Protein AF-A0A9D1T225-F1 (afdb_monomer)

Mean predicted aligned error: 17.41 Å

Secondary structure (DSSP, 8-state):
--------------------------PPBTTBTTPPEEEEETTEEEEEEEE-STT-EEEGGG-EETT-S-SB-PPP-EE-TT--EEE-EEEEEEEE--TT-EEEEEE-EE-SS-BPPPEEEEEEE-TTS-EEEPP----PPPPPPP-------PPPPP------------TTSPPHHHHHHHHTT----PPPPPTTT-HHHHHHHHHHHHHHHHHHHHHHHHH--

Nearest PDB structures (foldseek):
  5axg-assembly1_A  TM=3.273E-01  e=5.234E-01  Thermoanaerobacter pseudethanolicus ATCC 33223
  7sqc-assembly1_2A  TM=2.669E-01  e=2.567E-01  Chlamydomonas reinhardtii
  5axh-assembly1_A  TM=3.619E-01  e=1.011E+00  Thermoanaerobacter pseudethanolicus ATCC 33223
  5jvk-assembly3_C  TM=3.917E-01  e=1.329E+00  Bacteroides cellulosilyticus
  2ww8-assembly1_A  TM=4.023E-01  e=2.061E+00  Streptococcus pneumoniae

Radius of gyration: 29.28 Å; Cα contacts (8 Å, |Δi|>4): 260; chains: 1; bounding box: 50×101×93 Å

Structure (mmCIF, N/CA/C/O backbone):
data_AF-A0A9D1T225-F1
#
_entry.id   AF-A0A9D1T225-F1
#
loop_
_atom_site.group_PDB
_atom_site.id
_atom_site.type_symbol
_atom_site.label_atom_id
_atom_site.label_alt_id
_atom_site.label_comp_id
_atom_site.label_asym_id
_atom_site.label_entity_id
_atom_site.label_seq_id
_atom_site.pdbx_PDB_ins_code
_atom_site.Cartn_x
_atom_site.Cartn_y
_atom_site.Cartn_z
_atom_site.occupancy
_atom_site.B_iso_or_equiv
_atom_site.auth_seq_id
_atom_site.auth_comp_id
_atom_site.auth_asym_id
_atom_site.auth_atom_id
_atom_site.pdbx_PDB_model_num
ATOM 1 N N . MET A 1 1 ? -6.903 -53.511 53.313 1.00 50.31 1 MET A N 1
ATOM 2 C CA . MET A 1 1 ? -5.764 -53.082 52.473 1.00 50.31 1 MET A CA 1
ATOM 3 C C . MET A 1 1 ? -6.323 -52.533 51.172 1.00 50.31 1 MET A C 1
ATOM 5 O O . MET A 1 1 ? -7.120 -53.205 50.535 1.00 50.31 1 MET A O 1
ATOM 9 N N . ARG A 1 2 ? -6.026 -51.264 50.882 1.00 51.66 2 ARG A N 1
ATOM 10 C CA . ARG A 1 2 ? -6.562 -50.488 49.754 1.00 51.66 2 ARG A CA 1
ATOM 11 C C . ARG A 1 2 ? -5.780 -50.850 48.487 1.00 51.66 2 ARG A C 1
ATOM 13 O O . ARG A 1 2 ? -4.557 -50.797 48.533 1.00 51.66 2 ARG A O 1
ATOM 20 N N . SER A 1 3 ? -6.453 -51.174 47.386 1.00 60.09 3 SER A N 1
ATOM 21 C CA . SER A 1 3 ? -5.818 -51.250 46.065 1.00 60.09 3 SER A CA 1
ATOM 22 C C . SER A 1 3 ? -6.689 -50.547 45.028 1.00 60.09 3 SER A C 1
ATOM 24 O O . SER A 1 3 ? -7.911 -50.675 45.030 1.00 60.09 3 SER A O 1
ATOM 26 N N . PHE A 1 4 ? -6.026 -49.711 44.237 1.00 55.91 4 PHE A N 1
ATOM 27 C CA . PHE A 1 4 ? -6.562 -48.652 43.395 1.00 55.91 4 PHE A CA 1
ATOM 28 C C . PHE A 1 4 ? -7.181 -49.190 42.100 1.00 55.91 4 PHE A C 1
ATOM 30 O O . PHE A 1 4 ? -6.497 -49.815 41.295 1.00 55.91 4 PHE A O 1
ATOM 37 N N . ALA A 1 5 ? -8.439 -48.833 41.846 1.00 56.56 5 ALA A N 1
ATOM 38 C CA . ALA A 1 5 ? -9.023 -48.836 40.510 1.00 56.56 5 ALA A CA 1
ATOM 39 C C . ALA A 1 5 ? -8.782 -47.460 39.863 1.00 56.56 5 ALA A C 1
ATOM 41 O O . ALA A 1 5 ? -9.231 -46.441 40.387 1.00 56.56 5 ALA A O 1
ATOM 42 N N . ARG A 1 6 ? -8.071 -47.414 38.731 1.00 57.66 6 ARG A N 1
ATOM 43 C CA . ARG A 1 6 ? -8.018 -46.239 37.845 1.00 57.66 6 ARG A CA 1
ATOM 44 C C . ARG A 1 6 ? -8.781 -46.562 36.560 1.00 57.66 6 ARG A C 1
ATOM 46 O O . ARG A 1 6 ? -8.304 -47.405 35.802 1.00 57.66 6 ARG A O 1
ATOM 53 N N . PRO A 1 7 ? -9.909 -45.899 36.264 1.00 57.53 7 PRO A N 1
ATOM 54 C CA . PRO A 1 7 ? -10.450 -45.908 34.921 1.00 57.53 7 PRO A CA 1
ATOM 55 C C . PRO A 1 7 ? -9.739 -44.854 34.065 1.00 57.53 7 PRO A C 1
ATOM 57 O O . PRO A 1 7 ? -9.757 -43.655 34.334 1.00 57.53 7 PRO A O 1
ATOM 60 N N . ILE A 1 8 ? -9.109 -45.362 33.014 1.00 60.75 8 ILE A N 1
ATOM 61 C CA . ILE A 1 8 ? -8.765 -44.664 31.779 1.00 60.75 8 ILE A CA 1
ATOM 62 C C . ILE A 1 8 ? -10.066 -44.124 31.175 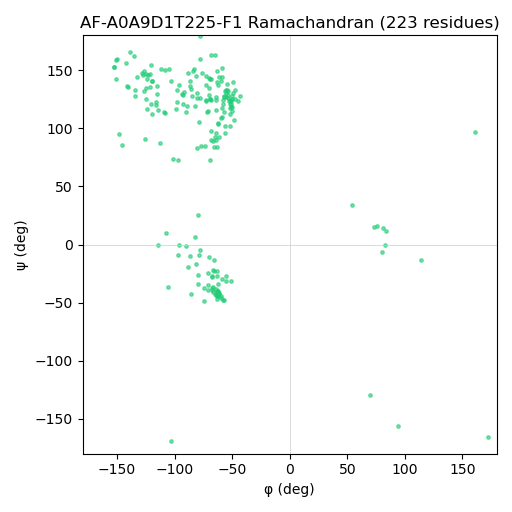1.00 60.75 8 ILE A C 1
ATOM 64 O O . ILE A 1 8 ? -10.973 -44.924 30.953 1.00 60.75 8 ILE A O 1
ATOM 68 N N . ARG A 1 9 ? -10.146 -42.810 30.919 1.00 54.62 9 ARG A N 1
ATOM 69 C CA . ARG A 1 9 ? -10.921 -42.134 29.848 1.00 54.62 9 ARG A CA 1
ATOM 70 C C . ARG A 1 9 ? -11.117 -40.655 30.202 1.00 54.62 9 ARG A C 1
ATOM 72 O O . ARG A 1 9 ? -12.066 -40.293 30.884 1.00 54.62 9 ARG A O 1
ATOM 79 N N . ALA A 1 10 ? -10.259 -39.798 29.667 1.00 49.94 10 ALA A N 1
ATOM 80 C CA . ALA A 1 10 ? -10.647 -38.438 29.312 1.00 49.94 10 ALA A CA 1
ATOM 81 C C . ALA A 1 10 ? -10.254 -38.279 27.846 1.00 49.94 10 ALA A C 1
ATOM 83 O O . ALA A 1 10 ? -9.097 -38.047 27.505 1.00 49.94 10 ALA A O 1
ATOM 84 N N . CYS A 1 11 ? -11.222 -38.611 26.994 1.00 50.47 11 CYS A N 1
ATOM 85 C CA . CYS A 1 11 ? -11.114 -38.536 25.553 1.00 50.47 11 CYS A CA 1
ATOM 86 C C . CYS A 1 11 ? -10.927 -37.068 25.170 1.00 50.47 11 CYS A C 1
ATOM 88 O O . CYS A 1 11 ? -11.703 -36.201 25.563 1.00 50.47 11 CYS A O 1
ATOM 90 N N . LEU A 1 12 ? -9.849 -36.834 24.440 1.00 50.06 12 LEU A N 1
ATOM 91 C CA . LEU A 1 12 ? -9.413 -35.576 23.874 1.00 50.06 12 LEU A CA 1
ATOM 92 C C . LEU A 1 12 ? -10.441 -35.111 22.822 1.00 50.06 12 LEU A C 1
ATOM 94 O O . LEU A 1 12 ? -10.364 -35.510 21.667 1.00 50.06 12 LEU A O 1
ATOM 98 N N . THR A 1 13 ? -11.424 -34.294 23.196 1.00 47.88 13 THR A N 1
ATOM 99 C CA . THR A 1 13 ? -12.224 -33.512 22.235 1.00 47.88 13 THR A CA 1
ATOM 100 C C . THR A 1 13 ? -11.650 -32.106 22.156 1.00 47.88 13 THR A C 1
ATOM 102 O O . THR A 1 13 ? -12.213 -31.150 22.682 1.00 47.88 13 THR A O 1
ATOM 105 N N . LEU A 1 14 ? -10.489 -31.995 21.509 1.00 49.31 14 LEU A N 1
ATOM 106 C CA . LEU A 1 14 ? -9.979 -30.725 21.010 1.00 49.31 14 LEU A CA 1
ATOM 107 C C . LEU A 1 14 ? -10.711 -30.450 19.688 1.00 49.31 14 LEU A C 1
ATOM 109 O O . LEU A 1 14 ? -10.249 -30.823 18.612 1.00 49.31 14 LEU A O 1
ATOM 113 N N . ALA A 1 15 ? -11.915 -29.887 19.778 1.00 46.50 15 ALA A N 1
ATOM 114 C CA . ALA A 1 15 ? -12.603 -29.344 18.618 1.00 46.50 15 ALA A CA 1
ATOM 115 C C . ALA A 1 15 ? -11.813 -28.113 18.162 1.00 46.50 15 ALA A C 1
ATOM 117 O O . ALA A 1 15 ? -11.932 -27.033 18.737 1.00 46.50 15 ALA A O 1
ATOM 118 N N . ALA A 1 16 ? -10.955 -28.310 17.163 1.00 47.56 16 ALA A N 1
ATOM 119 C CA . ALA A 1 16 ? -10.356 -27.235 16.398 1.00 47.56 16 ALA A CA 1
ATOM 120 C C . ALA A 1 16 ? -11.494 -26.476 15.706 1.00 47.56 16 ALA A C 1
ATOM 122 O O . ALA A 1 16 ? -11.961 -26.856 14.633 1.00 47.56 16 ALA A O 1
ATOM 123 N N . ALA A 1 17 ? -11.981 -25.427 16.366 1.00 46.19 17 ALA A N 1
ATOM 124 C CA . ALA A 1 17 ? -12.764 -24.389 15.732 1.00 46.19 17 ALA A CA 1
ATOM 125 C C . ALA A 1 17 ? -11.838 -23.702 14.724 1.00 46.19 17 ALA A C 1
ATOM 127 O O . ALA A 1 17 ? -11.102 -22.774 15.053 1.00 46.19 17 ALA A O 1
ATOM 128 N N . LEU A 1 18 ? -11.832 -24.225 13.498 1.00 44.81 18 LEU A N 1
ATOM 129 C CA . LEU A 1 18 ? -11.348 -23.523 12.322 1.00 44.81 18 LEU A CA 1
ATOM 130 C C . LEU A 1 18 ? -12.274 -22.311 12.144 1.00 44.81 18 LEU A C 1
ATOM 132 O O . LEU A 1 18 ? -13.261 -22.355 11.412 1.00 44.81 18 LEU A O 1
ATOM 136 N N . CYS A 1 19 ? -11.988 -21.227 12.864 1.00 40.69 19 CYS A N 1
ATOM 137 C CA . CYS A 1 19 ? -12.444 -19.905 12.476 1.00 40.69 19 CYS A CA 1
ATOM 138 C C . CYS A 1 19 ? -11.728 -19.577 11.168 1.00 40.69 19 CYS A C 1
ATOM 140 O O . CYS A 1 19 ? -10.684 -18.931 11.155 1.00 40.69 19 CYS A O 1
ATOM 142 N N . VAL A 1 20 ? -12.289 -20.053 10.058 1.00 44.03 20 VAL A N 1
ATOM 143 C CA . VAL A 1 20 ? -12.054 -19.481 8.736 1.00 44.03 20 VAL A CA 1
ATOM 144 C C . VAL A 1 20 ? -12.738 -18.117 8.761 1.00 44.03 20 VAL A C 1
ATOM 146 O O . VAL A 1 20 ? -13.831 -17.932 8.233 1.00 44.03 20 VAL A O 1
ATOM 149 N N . ALA A 1 21 ? -12.142 -17.167 9.483 1.00 46.62 21 ALA A N 1
ATOM 150 C CA . ALA A 1 21 ? -12.417 -15.765 9.256 1.00 46.62 21 ALA A CA 1
ATOM 151 C C . ALA 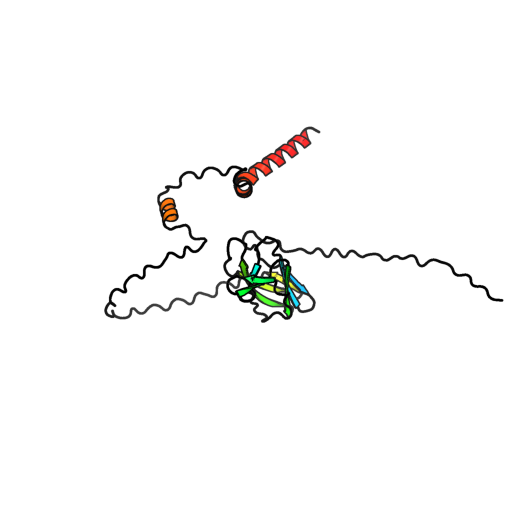A 1 21 ? -11.949 -15.519 7.823 1.00 46.62 21 ALA A C 1
ATOM 153 O O . ALA A 1 21 ? -10.753 -15.582 7.541 1.00 46.62 21 ALA A O 1
ATOM 154 N N . GLY A 1 22 ? -12.908 -15.403 6.905 1.00 41.31 22 GLY A N 1
ATOM 155 C CA . GLY A 1 22 ? -12.638 -15.135 5.505 1.00 41.31 22 GLY A CA 1
ATOM 156 C C . GLY A 1 22 ? -11.825 -13.856 5.410 1.00 41.31 22 GLY A C 1
ATOM 157 O O . GLY A 1 22 ? -12.370 -12.768 5.568 1.00 41.31 22 GLY A O 1
ATOM 158 N N . LEU A 1 23 ? -10.521 -14.006 5.193 1.00 46.31 23 LEU A N 1
ATOM 159 C CA . LEU A 1 23 ? -9.636 -12.926 4.800 1.00 46.31 23 LEU A CA 1
ATOM 160 C C . LEU A 1 23 ? -10.078 -12.508 3.400 1.00 46.31 23 LEU A C 1
ATOM 162 O O . LEU A 1 23 ? -9.665 -13.084 2.394 1.00 46.31 23 LEU A O 1
ATOM 166 N N . THR A 1 24 ? -11.014 -11.569 3.336 1.00 50.41 24 THR A N 1
ATOM 167 C CA . THR A 1 24 ? -11.360 -10.888 2.096 1.00 50.41 24 THR A CA 1
ATOM 168 C C . THR A 1 24 ? -10.267 -9.867 1.841 1.00 50.41 24 THR A C 1
ATOM 170 O O . THR A 1 24 ? -10.397 -8.716 2.241 1.00 50.41 24 THR A O 1
ATOM 173 N N . PHE A 1 25 ? -9.174 -10.306 1.222 1.00 51.38 25 PHE A N 1
ATOM 174 C CA . PHE A 1 25 ? -8.173 -9.385 0.706 1.00 51.38 25 PHE A CA 1
ATOM 175 C C . PHE A 1 25 ? -8.825 -8.549 -0.394 1.00 51.38 25 PHE A C 1
ATOM 177 O O . PHE A 1 25 ? -9.412 -9.107 -1.329 1.00 51.38 25 PHE A O 1
ATOM 184 N N . ALA A 1 26 ? -8.735 -7.225 -0.295 1.00 59.44 26 ALA A N 1
ATOM 185 C CA . ALA A 1 26 ? -9.006 -6.372 -1.442 1.00 59.44 26 ALA A CA 1
ATOM 186 C C . ALA A 1 26 ? -8.004 -6.752 -2.543 1.00 59.44 26 ALA A C 1
ATOM 188 O O . ALA A 1 26 ? -6.803 -6.539 -2.398 1.00 59.44 26 ALA A O 1
ATOM 189 N N . ALA A 1 27 ? -8.480 -7.403 -3.607 1.00 58.34 27 ALA A N 1
ATOM 190 C CA . ALA A 1 27 ? -7.606 -7.787 -4.705 1.00 58.34 27 ALA A CA 1
ATOM 191 C C . ALA A 1 27 ? -7.013 -6.517 -5.347 1.00 58.34 27 ALA A C 1
ATOM 193 O O . ALA A 1 27 ? -7.760 -5.549 -5.537 1.00 58.34 27 ALA A O 1
ATOM 194 N N . PRO A 1 28 ? -5.709 -6.505 -5.685 1.00 68.00 28 PRO A N 1
ATOM 195 C CA . PRO A 1 28 ? -5.108 -5.393 -6.408 1.00 68.00 28 PRO A CA 1
ATOM 196 C C . PRO A 1 28 ? -5.897 -5.140 -7.693 1.00 68.00 28 PRO A C 1
ATOM 198 O O . PRO A 1 28 ? -6.250 -6.071 -8.423 1.00 68.00 28 PRO A O 1
ATOM 201 N N . THR A 1 29 ? -6.218 -3.877 -7.946 1.00 73.19 29 THR A N 1
ATOM 202 C CA . THR A 1 29 ? -6.880 -3.469 -9.185 1.00 73.19 29 THR A CA 1
ATOM 203 C C . THR A 1 29 ? -5.830 -3.295 -10.278 1.00 73.19 29 THR A C 1
ATOM 205 O O . THR A 1 29 ? -4.704 -2.917 -9.959 1.00 73.19 29 THR A O 1
ATOM 208 N N . PRO A 1 30 ? -6.165 -3.506 -11.565 1.00 73.94 30 PRO A N 1
ATOM 209 C CA . PRO A 1 30 ? -5.236 -3.235 -12.666 1.00 73.94 30 PRO A CA 1
ATOM 210 C C . PRO A 1 30 ? -4.625 -1.826 -12.610 1.00 73.94 30 PRO A C 1
ATOM 212 O O . PRO A 1 30 ? -3.470 -1.643 -12.978 1.00 73.94 30 PRO A O 1
ATOM 215 N N . ASP A 1 31 ? -5.383 -0.859 -12.086 1.00 79.25 31 ASP A N 1
ATOM 216 C CA . ASP A 1 31 ? -4.970 0.541 -11.963 1.00 79.25 31 ASP A CA 1
ATOM 217 C C . ASP A 1 31 ? -4.085 0.830 -10.734 1.00 79.25 31 ASP A C 1
ATOM 219 O O . ASP A 1 31 ? -3.425 1.867 -10.681 1.00 79.25 31 ASP A O 1
ATOM 223 N N . ASP A 1 32 ? -4.050 -0.075 -9.748 1.00 87.25 32 ASP A N 1
ATOM 224 C CA . ASP A 1 32 ? -3.215 0.054 -8.548 1.00 87.25 32 ASP A CA 1
ATOM 225 C C . ASP A 1 32 ? -2.719 -1.325 -8.071 1.00 87.25 32 ASP A C 1
ATOM 227 O O . ASP A 1 32 ? -3.331 -1.959 -7.199 1.00 87.25 32 ASP A O 1
ATOM 231 N N . PRO A 1 33 ? -1.600 -1.811 -8.641 1.00 90.75 33 PRO A N 1
ATOM 232 C CA . PRO A 1 33 ? -1.032 -3.105 -8.280 1.00 90.75 33 PRO A CA 1
ATOM 233 C C . PRO A 1 33 ? -0.424 -3.128 -6.870 1.00 90.75 33 PRO A C 1
ATOM 235 O O . PRO A 1 33 ? -0.115 -4.206 -6.364 1.00 90.75 33 PRO A O 1
ATOM 238 N N . PHE A 1 34 ? -0.267 -1.965 -6.227 1.00 95.50 34 PHE A N 1
ATOM 239 C CA . PHE A 1 34 ? 0.321 -1.815 -4.894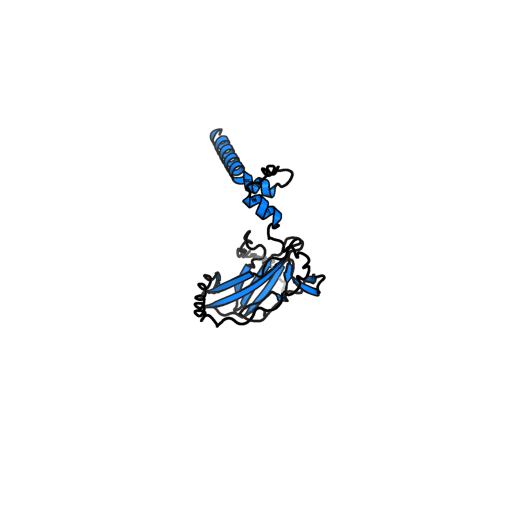 1.00 95.50 34 PHE A CA 1
ATOM 240 C C . PHE A 1 34 ? -0.723 -1.486 -3.827 1.00 95.50 34 PHE A C 1
ATOM 242 O O . PHE A 1 34 ? -0.353 -1.157 -2.699 1.00 95.50 34 PHE A O 1
ATOM 249 N N . ARG A 1 35 ? -2.016 -1.578 -4.156 1.00 95.44 35 ARG A N 1
ATOM 250 C CA . ARG A 1 35 ? -3.095 -1.239 -3.233 1.00 95.44 35 ARG A CA 1
ATOM 251 C C . ARG A 1 35 ? -3.010 -2.080 -1.949 1.00 95.44 35 ARG A C 1
ATOM 253 O O . ARG A 1 35 ? -3.084 -3.309 -2.034 1.00 95.44 35 ARG A O 1
ATOM 260 N N . PRO A 1 36 ? -2.873 -1.462 -0.761 1.00 96.69 36 PRO A N 1
ATOM 261 C CA . PRO A 1 36 ? -2.816 -2.207 0.487 1.00 96.69 36 PRO A CA 1
ATOM 262 C C . PRO A 1 36 ? -4.202 -2.701 0.901 1.00 96.69 36 PRO A C 1
ATOM 264 O O . PRO A 1 36 ? -5.208 -2.012 0.725 1.00 96.69 36 PRO A O 1
ATOM 267 N N . ASP A 1 37 ? -4.236 -3.862 1.547 1.00 95.38 37 ASP A N 1
ATOM 268 C CA . ASP A 1 37 ? -5.395 -4.297 2.317 1.00 95.38 37 ASP A CA 1
ATOM 269 C C . ASP A 1 37 ? -5.377 -3.608 3.683 1.00 95.38 37 ASP A C 1
ATOM 271 O O . ASP A 1 37 ? -4.370 -3.655 4.396 1.00 95.38 37 ASP A O 1
ATOM 275 N N . VAL A 1 38 ? -6.467 -2.934 4.047 1.00 96.50 38 VAL A N 1
ATOM 276 C CA . VAL A 1 38 ? -6.512 -2.099 5.251 1.00 96.50 38 VAL A CA 1
ATOM 277 C C . VAL A 1 38 ? -7.587 -2.593 6.201 1.00 96.50 38 VAL A C 1
ATOM 279 O O . VAL A 1 38 ? -8.775 -2.613 5.887 1.00 96.50 38 VAL A O 1
ATOM 282 N N . THR A 1 39 ? -7.157 -2.949 7.406 1.00 96.50 39 THR A N 1
ATOM 283 C CA . THR A 1 39 ? -8.018 -3.492 8.459 1.00 96.50 39 THR A CA 1
ATOM 284 C C . THR A 1 39 ? -7.972 -2.613 9.700 1.00 96.50 39 THR A C 1
ATOM 286 O O . THR A 1 39 ? -6.997 -1.898 9.929 1.00 96.50 39 THR A O 1
ATOM 289 N N . TYR A 1 40 ? -9.037 -2.649 10.501 1.00 96.81 40 TYR A N 1
ATOM 290 C CA . TYR A 1 40 ? -9.099 -1.983 11.798 1.00 96.81 40 TYR A CA 1
ATOM 291 C C . TYR A 1 40 ? -9.459 -2.995 12.881 1.00 96.81 40 TYR A C 1
ATOM 293 O O . TYR A 1 40 ? -10.476 -3.684 12.782 1.00 96.81 40 TYR A O 1
ATOM 301 N N . ALA A 1 41 ? -8.629 -3.077 13.915 1.00 96.38 41 ALA A N 1
ATOM 302 C CA . ALA A 1 41 ? -8.851 -3.931 15.070 1.00 96.38 41 ALA A CA 1
ATOM 303 C C . ALA A 1 41 ? -8.195 -3.312 16.308 1.00 96.38 41 ALA A C 1
ATOM 305 O O . ALA A 1 41 ? -7.120 -2.728 16.224 1.00 96.38 41 ALA A O 1
ATOM 306 N N . GLU A 1 42 ? -8.851 -3.437 17.465 1.00 95.56 42 GLU A N 1
ATOM 307 C CA . GLU A 1 42 ? -8.266 -3.097 18.774 1.00 95.56 42 GLU A CA 1
ATOM 308 C C . GLU A 1 42 ? -7.689 -1.667 18.886 1.00 95.56 42 GLU A C 1
ATOM 310 O O . GLU A 1 42 ? -6.714 -1.431 19.594 1.00 95.56 42 GLU A O 1
ATOM 315 N N . GLY A 1 43 ? -8.292 -0.682 18.208 1.00 96.19 43 GLY A N 1
ATOM 316 C CA . GLY A 1 43 ? -7.797 0.701 18.251 1.00 96.19 43 GLY A CA 1
ATOM 317 C C . GLY A 1 43 ? -6.618 0.978 17.316 1.00 96.19 43 GLY A C 1
ATOM 318 O O . GLY A 1 43 ? -5.958 2.010 17.448 1.00 96.19 43 GLY A O 1
ATOM 319 N N . ALA A 1 44 ? -6.344 0.077 16.374 1.00 97.81 44 ALA A N 1
ATOM 320 C CA . ALA A 1 44 ? -5.275 0.224 15.406 1.00 97.81 44 ALA A CA 1
ATOM 321 C C . ALA A 1 44 ? -5.750 -0.075 13.982 1.00 97.81 44 ALA A C 1
ATOM 323 O O . ALA A 1 44 ? -6.580 -0.954 13.753 1.00 97.81 44 ALA A O 1
ATOM 324 N N . VAL A 1 45 ? -5.203 0.667 13.022 1.00 97.81 45 VAL A N 1
ATOM 325 C CA . VAL A 1 45 ? -5.306 0.358 11.595 1.00 97.81 45 VAL A CA 1
ATOM 326 C C . VAL A 1 45 ? -4.043 -0.364 11.164 1.00 97.81 45 VAL A C 1
ATOM 328 O O . VAL A 1 45 ? -2.944 0.126 11.432 1.00 97.81 45 VAL A O 1
ATOM 331 N N . THR A 1 46 ? -4.196 -1.465 10.436 1.00 98.31 46 THR A N 1
ATOM 332 C CA . TH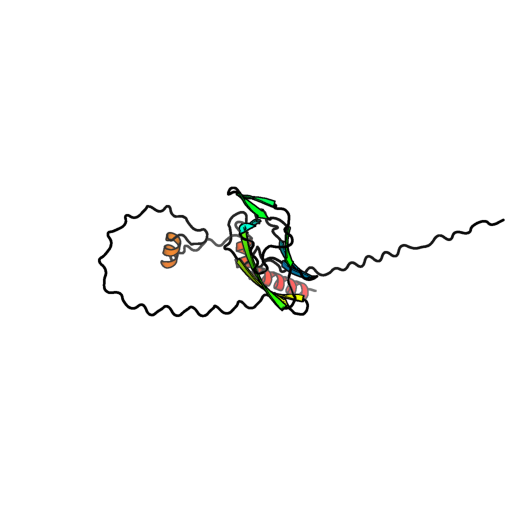R A 1 46 ? -3.089 -2.174 9.793 1.00 98.31 46 THR A CA 1
ATOM 333 C C . THR A 1 46 ? -3.257 -2.131 8.280 1.00 98.31 46 THR A C 1
ATOM 335 O O . THR A 1 46 ? -4.251 -2.637 7.759 1.00 98.31 46 THR A O 1
ATOM 338 N N . ALA A 1 47 ? -2.282 -1.545 7.582 1.00 98.00 47 ALA A N 1
ATOM 339 C CA . ALA A 1 47 ? -2.176 -1.602 6.126 1.00 98.00 47 ALA A CA 1
ATOM 340 C C . ALA A 1 47 ? -1.185 -2.703 5.731 1.00 98.00 47 ALA A C 1
ATOM 342 O O . ALA A 1 47 ? -0.024 -2.675 6.151 1.00 98.00 47 ALA A O 1
ATOM 343 N N . THR A 1 48 ? -1.649 -3.662 4.936 1.00 98.19 48 THR A N 1
ATOM 344 C CA . THR A 1 48 ? -0.883 -4.825 4.485 1.00 98.19 48 THR A CA 1
ATOM 345 C C . THR A 1 48 ? -0.674 -4.751 2.982 1.00 98.19 48 THR A C 1
ATOM 347 O O . THR A 1 48 ? -1.623 -4.850 2.208 1.00 98.19 48 THR A O 1
ATOM 350 N N . PHE A 1 49 ? 0.579 -4.620 2.567 1.00 97.19 49 PHE A N 1
ATOM 351 C CA . PHE A 1 49 ? 0.979 -4.687 1.168 1.00 97.19 49 PHE A CA 1
ATOM 352 C C . PHE A 1 49 ? 1.360 -6.124 0.811 1.00 97.19 49 PHE A C 1
ATOM 354 O O . PHE A 1 49 ? 2.131 -6.769 1.529 1.00 97.19 49 PHE A O 1
ATOM 361 N N . VAL A 1 50 ? 0.815 -6.616 -0.302 1.00 96.06 50 VAL A N 1
ATOM 362 C CA . VAL A 1 50 ? 1.034 -7.974 -0.815 1.00 96.06 50 VAL A CA 1
ATOM 363 C C . VAL A 1 50 ? 1.815 -7.878 -2.129 1.00 96.06 50 VAL A C 1
ATOM 365 O O . VAL A 1 50 ? 1.243 -7.800 -3.210 1.00 96.06 50 VAL A O 1
ATOM 368 N N . LEU A 1 51 ? 3.143 -7.853 -2.018 1.00 95.75 51 LEU A N 1
ATOM 369 C CA . LEU A 1 51 ? 4.098 -7.585 -3.100 1.00 95.75 51 LEU A CA 1
ATOM 370 C C . LEU A 1 51 ? 4.695 -8.910 -3.592 1.00 95.75 51 LEU A C 1
ATOM 372 O O . LEU A 1 51 ? 5.812 -9.286 -3.229 1.00 95.75 51 LEU A O 1
ATOM 376 N N . LEU A 1 52 ? 3.894 -9.685 -4.326 1.00 91.56 52 LEU A N 1
ATOM 377 C CA . LEU A 1 52 ? 4.227 -11.071 -4.684 1.00 91.56 52 LEU A CA 1
ATOM 378 C C . LEU A 1 52 ? 5.024 -11.202 -5.982 1.00 91.56 52 LEU A C 1
ATOM 380 O O . LEU A 1 52 ? 5.627 -12.254 -6.208 1.00 91.56 52 LEU A O 1
ATOM 384 N N . GLN A 1 53 ? 5.018 -10.190 -6.852 1.00 93.06 53 GLN A N 1
ATOM 385 C CA . GLN A 1 53 ? 5.765 -10.283 -8.104 1.00 93.06 53 GLN A CA 1
ATOM 386 C C . GLN A 1 53 ? 7.250 -9.958 -7.879 1.00 93.06 53 GLN A C 1
ATOM 388 O O . GLN A 1 53 ? 7.583 -9.090 -7.068 1.00 93.06 53 GLN A O 1
ATOM 393 N N . PRO A 1 54 ? 8.170 -10.623 -8.599 1.00 92.38 54 PRO A N 1
ATOM 394 C CA . PRO A 1 54 ? 9.589 -10.296 -8.534 1.00 92.38 54 PRO A CA 1
ATOM 395 C C . PRO A 1 54 ? 9.845 -8.818 -8.843 1.00 92.38 54 PRO A C 1
ATOM 397 O O . PRO A 1 54 ? 9.320 -8.278 -9.812 1.00 92.38 54 PRO A O 1
ATOM 400 N N . GLY A 1 55 ? 10.664 -8.173 -8.014 1.00 94.19 55 GLY A N 1
ATOM 401 C CA . GLY A 1 55 ? 10.984 -6.753 -8.151 1.00 94.19 55 GLY A CA 1
ATOM 402 C C . GLY A 1 55 ? 9.925 -5.799 -7.596 1.00 94.19 55 GLY A C 1
ATOM 403 O O . GLY A 1 55 ? 10.217 -4.611 -7.514 1.00 94.19 55 GLY A O 1
ATOM 404 N N . GLN A 1 56 ? 8.753 -6.276 -7.150 1.00 96.81 56 GLN A N 1
ATOM 405 C CA . GLN A 1 56 ? 7.792 -5.417 -6.457 1.00 96.81 56 GLN A CA 1
ATOM 406 C C . GLN A 1 56 ? 8.305 -5.000 -5.081 1.00 96.81 56 GLN A C 1
ATOM 408 O O . GLN A 1 56 ? 8.626 -5.835 -4.230 1.00 96.81 56 GLN A O 1
ATOM 413 N N . HIS A 1 57 ? 8.335 -3.694 -4.854 1.00 97.81 57 HIS A N 1
ATOM 414 C CA . HIS A 1 57 ? 8.685 -3.112 -3.572 1.00 97.81 57 HIS A CA 1
ATOM 415 C C . HIS A 1 57 ? 7.984 -1.771 -3.345 1.00 97.81 57 HIS A C 1
ATOM 417 O O . HIS A 1 57 ? 7.537 -1.120 -4.286 1.00 97.81 57 HIS A O 1
ATOM 423 N N . ILE A 1 58 ? 7.898 -1.360 -2.081 1.00 98.06 58 ILE A N 1
ATOM 424 C CA . ILE A 1 58 ? 7.445 -0.030 -1.656 1.00 98.06 58 ILE A CA 1
ATOM 425 C C . ILE A 1 58 ? 8.560 0.665 -0.874 1.00 98.06 58 ILE A C 1
ATOM 427 O O . ILE A 1 58 ? 9.255 0.029 -0.077 1.00 98.06 58 ILE A O 1
ATOM 431 N N . TYR A 1 59 ? 8.732 1.966 -1.088 1.00 98.06 59 TYR A N 1
ATOM 432 C CA . TYR A 1 59 ? 9.778 2.747 -0.422 1.00 98.06 59 TYR A CA 1
ATOM 433 C C . TYR A 1 59 ? 9.339 3.257 0.952 1.00 98.06 59 TYR A C 1
ATOM 435 O O . TYR A 1 59 ? 8.273 3.861 1.075 1.00 98.06 59 TYR A O 1
ATOM 443 N N . ASP A 1 60 ? 10.193 3.108 1.973 1.00 98.25 60 ASP A N 1
ATOM 444 C CA . ASP A 1 60 ? 9.893 3.597 3.332 1.00 98.25 60 ASP A CA 1
ATOM 445 C C . ASP A 1 60 ? 9.718 5.119 3.364 1.00 98.25 60 ASP A C 1
ATOM 447 O O . ASP A 1 60 ? 8.802 5.634 3.998 1.00 98.25 60 ASP A O 1
ATOM 451 N N . ALA A 1 61 ? 10.557 5.845 2.619 1.00 97.62 61 ALA A N 1
ATOM 452 C CA . ALA A 1 61 ? 10.521 7.306 2.565 1.00 97.62 61 ALA A CA 1
ATOM 453 C C . ALA A 1 61 ? 9.243 7.868 1.916 1.00 97.62 61 ALA A C 1
ATOM 455 O O . ALA A 1 61 ? 8.899 9.025 2.153 1.00 97.62 61 ALA A O 1
ATOM 456 N N . MET A 1 62 ? 8.554 7.063 1.103 1.00 97.81 62 MET A N 1
ATOM 457 C CA . MET A 1 62 ? 7.316 7.453 0.422 1.00 97.81 62 MET A CA 1
ATOM 458 C C . MET A 1 62 ? 6.067 6.990 1.173 1.00 97.81 62 MET A C 1
ATOM 460 O O . MET A 1 62 ? 4.961 7.398 0.821 1.00 97.81 62 MET A O 1
ATOM 464 N N . LEU A 1 63 ? 6.227 6.163 2.211 1.00 97.94 63 LEU A N 1
ATOM 465 C CA . LEU A 1 63 ? 5.124 5.727 3.051 1.00 97.94 63 LEU A CA 1
ATOM 466 C C . LEU A 1 63 ? 4.773 6.831 4.053 1.00 97.94 63 LEU A C 1
ATOM 468 O O . LEU A 1 63 ? 5.468 7.057 5.045 1.00 97.94 63 LEU A O 1
ATOM 472 N N . THR A 1 64 ? 3.657 7.508 3.807 1.00 98.12 64 THR A N 1
ATOM 473 C CA . THR A 1 64 ? 3.162 8.602 4.647 1.00 98.12 64 THR A CA 1
ATOM 474 C C . THR A 1 64 ? 1.749 8.306 5.122 1.00 98.12 64 THR A C 1
ATOM 476 O O . THR A 1 64 ? 0.960 7.675 4.427 1.00 98.12 64 THR A O 1
ATOM 479 N N . CYS A 1 65 ? 1.407 8.735 6.333 1.00 98.06 65 CYS A N 1
ATOM 480 C CA . CYS A 1 65 ? 0.058 8.578 6.861 1.00 98.06 65 CYS A CA 1
ATOM 481 C C . CYS A 1 65 ? -0.322 9.822 7.657 1.00 98.06 65 CYS A C 1
ATOM 483 O O . CYS A 1 65 ? 0.467 10.305 8.473 1.00 98.06 65 CYS A O 1
ATOM 485 N N . SER A 1 66 ? -1.543 10.325 7.472 1.00 98.00 66 SER A N 1
ATOM 486 C CA . SER A 1 66 ? -2.042 11.478 8.237 1.00 98.00 66 SER A CA 1
ATOM 487 C C . SER A 1 66 ? -2.204 11.183 9.737 1.00 98.00 66 SER A C 1
ATOM 489 O O . SER A 1 66 ? -2.354 12.110 10.528 1.00 98.00 66 SER A O 1
ATOM 491 N N . LEU A 1 67 ? -2.153 9.906 10.140 1.00 97.12 67 LEU A N 1
ATOM 492 C CA . LEU A 1 67 ? -2.090 9.463 11.541 1.00 97.12 67 LEU A CA 1
ATOM 493 C C . LEU A 1 67 ? -0.685 9.613 12.157 1.00 97.12 67 LEU A C 1
ATOM 495 O O . LEU A 1 67 ? -0.508 9.370 13.349 1.00 97.12 67 LEU A O 1
ATOM 499 N N . GLY A 1 68 ? 0.313 10.009 11.364 1.00 97.75 68 GLY A N 1
ATOM 500 C CA . GLY A 1 68 ? 1.707 10.137 11.775 1.00 97.75 68 GLY A CA 1
ATOM 501 C C . GLY A 1 68 ? 2.541 8.889 11.475 1.00 97.75 68 GLY A C 1
ATOM 502 O O . GLY A 1 68 ? 2.242 8.104 10.572 1.00 97.75 68 GLY A O 1
ATOM 503 N N . ALA A 1 69 ? 3.631 8.721 12.227 1.00 97.38 69 ALA A N 1
ATOM 504 C CA . ALA A 1 69 ? 4.509 7.565 12.079 1.00 97.38 69 ALA A CA 1
ATOM 505 C C . ALA A 1 69 ? 3.809 6.275 12.554 1.00 97.38 69 ALA A C 1
ATOM 507 O O . ALA A 1 69 ? 3.087 6.309 13.555 1.00 97.38 69 ALA A O 1
ATOM 508 N N . PRO A 1 70 ? 4.022 5.135 11.874 1.00 97.69 70 PRO A N 1
ATOM 509 C CA . PRO A 1 70 ? 3.457 3.864 12.309 1.00 97.69 70 PRO A CA 1
ATOM 510 C C . PRO A 1 70 ? 4.019 3.453 13.673 1.00 97.69 70 PRO A C 1
ATOM 512 O O . PRO A 1 70 ? 5.214 3.580 13.938 1.00 97.69 70 PRO A O 1
ATOM 515 N N . ALA A 1 71 ? 3.146 2.909 14.517 1.00 97.94 71 ALA A N 1
ATOM 516 C CA . ALA A 1 71 ? 3.501 2.303 15.796 1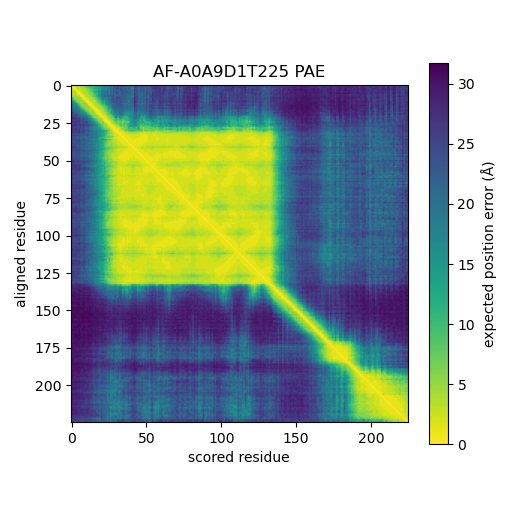.00 97.94 71 ALA A CA 1
ATOM 517 C C . ALA A 1 71 ? 4.313 1.009 15.613 1.00 97.94 71 ALA A C 1
ATOM 519 O O . ALA A 1 71 ? 5.115 0.655 16.474 1.00 97.94 71 ALA A O 1
ATOM 520 N N . SER A 1 72 ? 4.111 0.311 14.492 1.00 98.00 72 SER A N 1
ATOM 521 C CA . SER A 1 72 ? 4.873 -0.880 14.117 1.00 98.00 72 SER A CA 1
ATOM 522 C C . SER A 1 72 ? 5.171 -0.884 12.620 1.00 98.00 72 SER A C 1
ATOM 524 O O . SER A 1 72 ? 4.282 -0.609 11.807 1.00 98.00 72 SER A O 1
ATOM 526 N N . LYS A 1 73 ? 6.418 -1.216 12.273 1.00 97.69 73 LYS A N 1
ATOM 527 C CA . LYS A 1 73 ? 6.899 -1.427 10.904 1.00 97.69 73 LYS A CA 1
ATOM 528 C C . LYS A 1 73 ? 7.456 -2.849 10.775 1.00 97.69 73 LYS A C 1
ATOM 530 O O . LYS A 1 73 ? 8.050 -3.345 11.738 1.00 97.69 73 LYS A O 1
ATOM 535 N N . PRO A 1 74 ? 7.331 -3.489 9.603 1.00 97.50 74 PRO A N 1
ATOM 536 C CA . PRO A 1 74 ? 8.045 -4.729 9.343 1.00 97.50 74 PRO A CA 1
ATOM 537 C C . PRO A 1 74 ? 9.558 -4.450 9.241 1.00 97.50 74 PRO A C 1
ATOM 539 O O . PRO A 1 74 ? 9.969 -3.294 9.078 1.00 97.50 74 PRO A O 1
ATOM 542 N N . PRO A 1 75 ? 10.419 -5.478 9.340 1.00 98.00 75 PRO A N 1
ATOM 543 C CA . PRO A 1 75 ? 11.832 -5.315 9.024 1.00 98.00 75 PRO A CA 1
ATOM 544 C C . PRO A 1 75 ? 12.004 -4.905 7.556 1.00 98.00 75 PRO A C 1
ATOM 546 O O . PRO A 1 75 ? 11.267 -5.364 6.682 1.00 98.00 75 PRO A O 1
ATOM 549 N N . LEU A 1 76 ? 12.989 -4.046 7.289 1.00 97.81 76 LEU A N 1
ATOM 550 C CA . LEU A 1 76 ? 13.351 -3.656 5.927 1.00 97.81 76 LEU A CA 1
ATOM 551 C C . LEU A 1 76 ? 13.759 -4.881 5.109 1.00 97.81 76 LEU A C 1
ATOM 553 O O . LEU A 1 76 ? 14.461 -5.762 5.611 1.00 97.81 76 LEU A O 1
ATOM 557 N N . SER A 1 77 ? 13.346 -4.917 3.843 1.00 97.62 77 SER A N 1
ATOM 558 C CA . SER A 1 77 ? 13.776 -5.969 2.919 1.00 97.62 77 SER A CA 1
ATOM 559 C C . SER A 1 77 ? 15.173 -5.701 2.370 1.00 97.62 77 SER A C 1
ATOM 561 O O . SER A 1 77 ? 15.938 -6.641 2.163 1.00 97.62 77 SER A O 1
ATOM 563 N N . GLY A 1 78 ? 15.526 -4.432 2.167 1.00 97.50 78 GLY A N 1
ATOM 564 C CA . GLY A 1 78 ? 16.840 -4.050 1.672 1.00 97.50 78 GLY A CA 1
ATOM 565 C C . GLY A 1 78 ? 16.952 -2.566 1.351 1.00 97.50 78 GLY A C 1
ATOM 566 O O . GLY A 1 78 ? 16.109 -1.759 1.747 1.00 97.50 78 GLY A O 1
ATOM 567 N N . ARG A 1 79 ? 18.023 -2.241 0.623 1.00 97.94 79 ARG A N 1
ATOM 568 C CA . ARG A 1 79 ? 18.279 -0.930 0.024 1.00 97.94 79 ARG A CA 1
ATOM 569 C C . ARG A 1 79 ? 18.502 -1.073 -1.468 1.00 97.94 79 ARG A C 1
ATOM 571 O O . ARG A 1 79 ? 19.109 -2.058 -1.889 1.00 97.94 79 ARG A O 1
ATOM 578 N N . ASP A 1 80 ? 18.004 -0.122 -2.244 1.00 94.44 80 ASP A N 1
ATOM 579 C CA . ASP A 1 80 ? 18.273 -0.062 -3.679 1.00 94.44 80 ASP A CA 1
ATOM 580 C C . ASP A 1 80 ? 19.676 0.506 -3.979 1.00 94.44 80 ASP A C 1
ATOM 582 O O . ASP A 1 80 ? 20.441 0.862 -3.076 1.00 94.44 80 ASP A O 1
ATOM 586 N N . GLU A 1 81 ? 20.029 0.593 -5.263 1.00 92.25 81 GLU A N 1
ATOM 587 C CA . GLU A 1 81 ? 21.324 1.117 -5.723 1.00 92.25 81 GLU A CA 1
ATOM 588 C C . GLU A 1 81 ? 21.547 2.596 -5.366 1.00 92.25 81 GLU A C 1
ATOM 590 O O . GLU A 1 81 ? 22.689 3.049 -5.270 1.00 92.25 81 GLU A O 1
ATOM 595 N N . MET A 1 82 ? 20.467 3.348 -5.135 1.00 92.25 82 MET A N 1
ATOM 596 C CA . MET A 1 82 ? 20.495 4.749 -4.708 1.00 92.25 82 MET A CA 1
ATOM 597 C C . MET A 1 82 ? 20.502 4.895 -3.176 1.00 92.25 82 MET A C 1
ATOM 599 O O . MET A 1 82 ? 20.577 6.013 -2.665 1.00 92.25 82 MET A O 1
ATOM 603 N N . GLY A 1 83 ? 20.462 3.783 -2.433 1.00 95.69 83 GLY A N 1
ATOM 604 C CA . GLY A 1 83 ? 20.444 3.751 -0.972 1.00 95.69 83 GLY A CA 1
ATOM 605 C C . GLY A 1 83 ? 19.057 3.925 -0.345 1.00 95.69 83 GLY A C 1
ATOM 606 O O . GLY A 1 83 ? 18.978 4.125 0.867 1.00 95.69 83 GLY A O 1
ATOM 607 N N . GLY A 1 84 ? 17.983 3.855 -1.132 1.00 96.56 84 GLY A N 1
ATOM 608 C CA . GLY A 1 84 ? 16.600 3.925 -0.667 1.00 96.56 84 GLY A CA 1
ATOM 609 C C . GLY A 1 84 ? 16.172 2.648 0.053 1.00 96.56 84 GLY A C 1
ATOM 610 O O . GLY A 1 84 ? 16.256 1.558 -0.507 1.00 96.56 84 GLY A O 1
ATOM 611 N N . ASP A 1 85 ? 15.707 2.789 1.295 1.00 98.44 85 ASP A N 1
ATOM 612 C CA . ASP A 1 85 ? 15.152 1.703 2.108 1.00 98.44 85 ASP A CA 1
ATOM 613 C C . ASP A 1 85 ? 13.784 1.251 1.553 1.00 98.44 85 ASP A C 1
ATOM 615 O O . ASP A 1 85 ? 12.889 2.078 1.344 1.00 98.44 85 ASP A O 1
ATOM 619 N N . TYR A 1 86 ? 13.607 -0.057 1.326 1.00 98.12 86 TYR A N 1
ATOM 620 C CA . TYR A 1 86 ? 12.377 -0.611 0.746 1.00 98.12 86 TYR A CA 1
ATOM 621 C C . TYR A 1 86 ? 11.861 -1.876 1.448 1.00 98.12 86 TYR A C 1
ATOM 623 O O . TYR A 1 86 ? 12.584 -2.590 2.155 1.00 98.12 86 TYR A O 1
ATOM 631 N N . TYR A 1 87 ? 10.587 -2.177 1.191 1.00 98.25 87 TYR A N 1
ATOM 632 C CA . TYR A 1 87 ? 9.885 -3.384 1.625 1.00 98.25 87 TYR A CA 1
ATOM 633 C C . TYR A 1 87 ? 9.386 -4.185 0.422 1.00 98.25 87 TYR A C 1
ATOM 635 O O . TYR A 1 87 ? 8.899 -3.605 -0.540 1.00 98.25 87 TYR A O 1
ATOM 643 N N . SER A 1 88 ? 9.478 -5.510 0.490 1.00 97.38 88 SER A N 1
ATOM 644 C CA . SER A 1 88 ? 9.046 -6.472 -0.534 1.00 97.38 88 SER A CA 1
ATOM 645 C C . SER A 1 88 ? 8.355 -7.673 0.126 1.00 97.38 88 SER A C 1
ATOM 647 O O . SER A 1 88 ? 8.461 -7.861 1.341 1.00 97.38 88 SER A O 1
ATOM 649 N N . GLY A 1 89 ? 7.644 -8.497 -0.646 1.00 95.94 89 GLY A N 1
ATOM 650 C CA . GLY A 1 89 ? 6.856 -9.601 -0.096 1.00 95.94 89 GLY A CA 1
ATOM 651 C C . GLY A 1 89 ? 5.638 -9.105 0.688 1.00 95.94 89 GLY A C 1
ATOM 652 O O . GLY A 1 89 ? 4.849 -8.310 0.186 1.00 95.94 89 GLY A O 1
ATOM 653 N N . LEU A 1 90 ? 5.458 -9.589 1.918 1.00 96.94 90 LEU A N 1
ATOM 654 C CA . LEU A 1 90 ? 4.359 -9.160 2.786 1.00 96.94 90 LEU A CA 1
ATOM 655 C C . LEU A 1 90 ? 4.862 -8.112 3.781 1.00 96.94 90 LEU A C 1
ATOM 657 O O . LEU A 1 90 ? 5.691 -8.416 4.639 1.00 96.94 90 LEU A O 1
ATOM 661 N N . ALA A 1 91 ? 4.333 -6.894 3.685 1.00 97.69 91 ALA A N 1
ATOM 662 C CA . ALA A 1 91 ? 4.712 -5.777 4.546 1.00 97.69 91 ALA A CA 1
ATOM 663 C C . ALA A 1 91 ? 3.477 -5.198 5.247 1.00 97.69 91 ALA A C 1
ATOM 665 O O . ALA A 1 91 ? 2.572 -4.688 4.592 1.00 97.69 91 ALA A O 1
ATOM 666 N N . ALA A 1 92 ? 3.442 -5.280 6.580 1.00 98.31 92 ALA A N 1
ATOM 667 C CA . ALA A 1 92 ? 2.323 -4.814 7.396 1.00 98.31 92 ALA A CA 1
ATOM 668 C C . ALA A 1 92 ? 2.745 -3.657 8.308 1.00 98.31 92 ALA A C 1
ATOM 670 O O . ALA A 1 92 ? 3.645 -3.801 9.136 1.00 98.31 92 ALA A O 1
ATOM 671 N N . PHE A 1 93 ? 2.058 -2.526 8.180 1.00 98.44 93 PHE A N 1
ATOM 672 C CA . PHE A 1 93 ? 2.303 -1.304 8.944 1.00 98.44 93 PHE A CA 1
ATOM 673 C C . PHE A 1 93 ? 1.097 -1.006 9.814 1.00 98.44 93 PHE A C 1
ATOM 675 O O . PHE A 1 93 ? -0.035 -1.134 9.354 1.00 98.44 93 PHE A O 1
ATOM 682 N N . THR A 1 94 ? 1.326 -0.624 11.069 1.00 98.50 94 THR A N 1
ATOM 683 C CA . THR A 1 94 ? 0.234 -0.409 12.030 1.00 98.50 94 THR A CA 1
ATOM 684 C C . THR A 1 94 ? 0.284 0.986 12.633 1.00 98.50 94 THR A C 1
ATOM 686 O O . THR A 1 94 ? 1.343 1.425 13.080 1.00 98.50 94 THR A O 1
ATOM 689 N N . TRP A 1 95 ? -0.864 1.658 12.701 1.00 98.50 95 TRP A N 1
ATOM 690 C CA . TRP A 1 95 ? -1.049 2.978 13.309 1.00 98.50 95 TRP A CA 1
ATOM 691 C C . TRP A 1 95 ? -2.139 2.930 14.373 1.00 98.50 95 TRP A C 1
ATOM 693 O O . TRP A 1 95 ? -3.121 2.209 14.221 1.00 98.50 95 TRP A O 1
ATOM 703 N N . ALA A 1 96 ? -1.997 3.738 15.423 1.00 98.19 96 ALA A N 1
ATOM 704 C CA . ALA A 1 96 ? -3.089 3.971 16.360 1.00 98.19 96 ALA A CA 1
ATOM 705 C C . ALA A 1 96 ? -4.185 4.810 15.686 1.00 98.19 96 ALA A C 1
ATOM 707 O O . ALA A 1 96 ? -3.884 5.805 15.025 1.00 98.19 96 ALA A O 1
ATOM 708 N N . ALA A 1 97 ? -5.447 4.419 15.861 1.00 97.38 97 ALA A N 1
ATOM 709 C CA . ALA A 1 97 ? -6.584 5.118 15.273 1.00 97.38 97 ALA A CA 1
ATOM 710 C C . ALA A 1 97 ? -7.864 4.935 16.100 1.00 97.38 97 ALA A C 1
ATOM 712 O O . ALA A 1 97 ? -8.066 3.919 16.771 1.00 97.38 97 ALA A O 1
ATOM 713 N N . ALA A 1 98 ? -8.768 5.908 16.018 1.00 96.50 98 ALA A N 1
ATOM 714 C CA . ALA A 1 98 ? -10.062 5.856 16.692 1.00 96.50 98 ALA A CA 1
ATOM 715 C C . ALA A 1 98 ? -11.212 5.562 15.708 1.00 96.50 98 ALA A C 1
ATOM 717 O O . ALA A 1 98 ? -11.141 5.962 14.543 1.00 96.50 98 ALA A O 1
ATOM 718 N N . PRO A 1 99 ? -12.311 4.923 16.155 1.00 95.88 99 PRO A N 1
ATOM 719 C CA . PRO A 1 99 ? -13.523 4.826 15.349 1.00 95.88 99 PRO A CA 1
ATOM 720 C C . PRO A 1 99 ? -14.053 6.221 14.992 1.00 95.88 99 PRO A C 1
ATOM 722 O O . PRO A 1 99 ? -13.977 7.149 15.798 1.00 95.88 99 PRO A O 1
ATOM 725 N N . GLY A 1 100 ? -14.601 6.374 13.790 1.00 93.38 100 GLY A N 1
ATOM 726 C CA . GLY A 1 100 ? -15.064 7.659 13.254 1.00 93.38 100 GLY A CA 1
ATOM 727 C C . GLY A 1 100 ? -13.965 8.530 12.634 1.00 93.38 100 GLY A C 1
ATOM 728 O O . GLY A 1 100 ? -14.264 9.624 12.159 1.00 93.38 100 GLY A O 1
ATOM 729 N N . GLN A 1 101 ? -12.706 8.085 12.637 1.00 95.00 101 GLN A N 1
ATOM 730 C CA . GLN A 1 101 ? -11.584 8.850 12.099 1.00 95.00 101 GLN A CA 1
ATOM 731 C C . GLN A 1 101 ? -11.402 8.619 10.593 1.00 95.00 101 GLN A C 1
ATOM 733 O O . GLN A 1 101 ? -11.501 7.493 10.109 1.00 95.00 101 GLN A O 1
ATOM 738 N N . THR A 1 102 ? -11.076 9.686 9.865 1.00 96.19 102 THR A N 1
ATOM 739 C CA . THR A 1 102 ? -10.619 9.625 8.469 1.00 96.19 102 THR A CA 1
ATOM 740 C C . THR A 1 102 ? -9.112 9.825 8.424 1.00 96.19 102 THR A C 1
ATOM 742 O O . THR A 1 102 ? -8.572 10.654 9.162 1.00 96.19 102 THR A O 1
ATOM 745 N N . PHE A 1 103 ? -8.432 9.076 7.564 1.00 96.25 103 PHE A N 1
ATOM 746 C CA . PHE A 1 103 ? -6.998 9.191 7.349 1.00 96.25 103 PHE A CA 1
ATOM 747 C C . PHE A 1 103 ? -6.633 9.005 5.877 1.00 96.25 103 PHE A C 1
ATOM 749 O O . PHE A 1 103 ? -7.363 8.372 5.118 1.00 96.25 103 PHE A O 1
ATOM 756 N N . THR A 1 104 ? -5.487 9.558 5.491 1.00 97.38 104 THR A N 1
ATOM 757 C CA . THR A 1 104 ? -4.909 9.393 4.155 1.00 97.38 104 THR A CA 1
ATOM 758 C C . THR A 1 104 ? -3.594 8.642 4.276 1.00 97.38 104 THR A C 1
ATOM 760 O O . THR A 1 104 ? -2.744 9.018 5.088 1.00 97.38 104 THR A O 1
ATOM 763 N N . LEU A 1 105 ? -3.446 7.585 3.480 1.00 97.81 105 LEU A N 1
ATOM 764 C CA . LEU A 1 105 ? -2.241 6.775 3.352 1.00 97.81 105 LEU A CA 1
ATOM 765 C C . LEU A 1 105 ? -1.600 7.059 1.991 1.00 97.81 105 LEU A C 1
ATOM 767 O O . LEU A 1 105 ? -2.186 6.738 0.962 1.00 97.81 105 LEU A O 1
ATOM 771 N N . GLY A 1 106 ? -0.416 7.663 1.992 1.00 97.88 106 GLY A N 1
ATOM 772 C CA . GLY A 1 106 ? 0.405 7.865 0.803 1.00 97.88 106 GLY A CA 1
ATOM 773 C C . GLY A 1 106 ? 1.456 6.765 0.674 1.00 97.88 106 GLY A C 1
ATOM 774 O O . GLY A 1 106 ? 2.070 6.379 1.672 1.00 97.88 106 GLY A O 1
ATOM 775 N N . TYR A 1 107 ? 1.665 6.250 -0.533 1.00 98.06 107 TYR A N 1
ATOM 776 C CA . TYR A 1 107 ? 2.681 5.236 -0.824 1.00 98.06 107 TYR A CA 1
ATOM 777 C C . TYR A 1 107 ? 3.180 5.346 -2.263 1.00 98.06 107 TYR A C 1
ATOM 779 O O . TYR A 1 107 ? 2.513 5.882 -3.142 1.00 98.06 107 TYR A O 1
ATOM 787 N N . GLN A 1 108 ? 4.368 4.803 -2.516 1.00 97.06 108 GLN A N 1
ATOM 788 C CA . GLN A 1 108 ? 4.896 4.626 -3.862 1.00 97.06 108 GLN A CA 1
ATOM 789 C C . GLN A 1 108 ? 5.472 3.220 -3.983 1.00 97.06 108 GLN A C 1
ATOM 791 O O . GLN A 1 108 ? 6.286 2.809 -3.150 1.00 97.06 108 GLN A O 1
ATOM 796 N N . GLY A 1 109 ? 5.037 2.507 -5.020 1.00 96.00 109 GLY A N 1
ATOM 797 C CA . GLY A 1 109 ? 5.548 1.194 -5.380 1.00 96.00 109 GLY A CA 1
ATOM 798 C C . GLY A 1 109 ? 6.329 1.222 -6.689 1.00 96.00 109 GLY A C 1
ATOM 799 O O . GLY A 1 109 ? 6.055 2.032 -7.578 1.00 96.00 109 GLY A O 1
ATOM 800 N N . CYS A 1 110 ? 7.290 0.317 -6.805 1.00 95.88 110 CYS A N 1
ATOM 801 C CA . CYS A 1 110 ? 7.975 0.011 -8.052 1.00 95.88 110 CYS A CA 1
ATOM 802 C C . CYS A 1 110 ? 7.929 -1.490 -8.292 1.00 95.88 110 CYS A C 1
ATOM 804 O O . CYS A 1 110 ? 7.936 -2.273 -7.341 1.00 95.88 110 CYS A O 1
ATOM 806 N N . ASP A 1 111 ? 7.882 -1.885 -9.556 1.00 95.12 111 ASP A N 1
ATOM 807 C CA . ASP A 1 111 ? 8.145 -3.252 -9.987 1.00 95.12 111 ASP A CA 1
ATOM 808 C C . ASP A 1 111 ? 9.551 -3.354 -10.609 1.00 95.12 111 ASP A C 1
ATOM 810 O O . ASP A 1 111 ? 10.377 -2.446 -10.487 1.00 95.12 111 ASP A O 1
ATOM 814 N N . ALA A 1 112 ? 9.855 -4.487 -11.247 1.00 91.94 112 ALA A N 1
ATOM 815 C CA . ALA A 1 112 ? 11.154 -4.711 -11.878 1.00 91.94 112 ALA A CA 1
ATOM 816 C C . ALA A 1 112 ? 11.445 -3.779 -13.073 1.00 91.94 112 ALA A C 1
ATOM 818 O O . ALA A 1 112 ? 12.608 -3.615 -13.439 1.00 91.94 112 ALA A O 1
ATOM 819 N N . ALA A 1 113 ? 10.417 -3.217 -13.709 1.00 92.19 113 ALA A N 1
ATOM 820 C CA . ALA A 1 113 ? 10.526 -2.427 -14.930 1.00 92.19 113 ALA A CA 1
ATOM 821 C C . ALA A 1 113 ? 10.354 -0.926 -14.678 1.00 92.19 113 ALA A C 1
ATOM 823 O O . ALA A 1 113 ? 11.011 -0.116 -15.338 1.00 92.19 113 ALA A O 1
ATOM 824 N N . MET A 1 114 ? 9.472 -0.536 -13.756 1.00 93.19 114 MET A N 1
ATOM 825 C CA . MET A 1 114 ? 9.126 0.862 -13.544 1.00 93.19 114 MET A CA 1
ATOM 826 C C . MET A 1 114 ? 8.669 1.190 -12.122 1.00 93.19 114 MET A C 1
ATOM 828 O O . MET A 1 114 ? 8.085 0.386 -11.399 1.00 93.19 114 MET A O 1
ATOM 832 N N . CYS A 1 115 ? 8.902 2.447 -11.750 1.00 94.38 115 CYS A N 1
ATOM 833 C CA . CYS A 1 115 ? 8.334 3.053 -10.557 1.00 94.38 115 CYS A CA 1
ATOM 834 C C . CYS A 1 115 ? 7.039 3.780 -10.896 1.00 94.38 115 CYS A C 1
ATOM 836 O O . CYS A 1 115 ? 7.006 4.616 -11.804 1.00 94.38 115 CYS A O 1
ATOM 838 N N . HIS A 1 116 ? 5.984 3.491 -10.140 1.00 93.44 116 HIS A N 1
ATOM 839 C CA . HIS A 1 116 ? 4.704 4.167 -10.292 1.00 93.44 116 HIS A CA 1
ATOM 840 C C . HIS A 1 116 ? 4.751 5.547 -9.638 1.00 93.44 116 HIS A C 1
ATOM 842 O O . HIS A 1 116 ? 5.597 5.833 -8.788 1.00 93.44 116 HIS A O 1
ATOM 848 N N . MET A 1 117 ? 3.842 6.431 -10.041 1.00 94.38 117 MET A N 1
ATOM 849 C CA . MET A 1 117 ? 3.659 7.709 -9.354 1.00 94.38 117 MET A CA 1
ATOM 850 C C . MET A 1 117 ? 3.194 7.473 -7.906 1.00 94.38 117 MET A C 1
ATOM 852 O O . MET A 1 117 ? 2.507 6.480 -7.659 1.00 94.38 117 MET A O 1
ATOM 856 N N . PRO A 1 118 ? 3.545 8.358 -6.952 1.00 96.38 118 PRO A N 1
ATOM 857 C CA . PRO A 1 118 ? 2.991 8.298 -5.604 1.00 96.38 118 PRO A CA 1
ATOM 858 C C . PRO A 1 118 ? 1.459 8.292 -5.635 1.00 96.38 118 PRO A C 1
ATOM 860 O O . PRO A 1 118 ? 0.852 9.109 -6.329 1.00 96.38 118 PRO A O 1
ATOM 863 N N . GLN A 1 119 ? 0.865 7.365 -4.890 1.00 95.81 119 GLN A N 1
ATOM 864 C CA . GLN A 1 119 ? -0.574 7.181 -4.745 1.00 95.81 119 GLN A CA 1
ATOM 865 C C . GLN A 1 119 ? -1.018 7.618 -3.351 1.00 95.81 119 GLN A C 1
ATOM 867 O O . GLN A 1 119 ? -0.262 7.498 -2.384 1.00 95.81 119 GLN A O 1
ATOM 872 N N . GLU A 1 120 ? -2.257 8.091 -3.244 1.00 95.56 120 GLU A N 1
ATOM 873 C CA . GLU A 1 120 ? -2.894 8.440 -1.976 1.00 95.56 120 GLU A CA 1
ATOM 874 C C . GLU A 1 120 ? -4.237 7.720 -1.846 1.00 95.56 120 GLU A C 1
ATOM 876 O O . GLU A 1 120 ? -5.070 7.758 -2.749 1.00 95.56 120 GLU A O 1
ATOM 881 N N . LEU A 1 121 ? -4.460 7.097 -0.691 1.00 94.56 121 LEU A N 1
ATOM 882 C CA . LEU A 1 121 ? -5.684 6.380 -0.361 1.00 94.56 121 LEU A CA 1
ATOM 883 C C . LEU A 1 121 ? -6.338 7.021 0.866 1.00 94.56 121 LEU A C 1
ATOM 885 O O . LEU A 1 121 ? -5.802 6.952 1.974 1.00 94.56 121 LEU A O 1
ATOM 889 N N . THR A 1 122 ? -7.503 7.646 0.681 1.00 95.75 122 THR A N 1
ATOM 890 C CA . THR A 1 122 ? -8.294 8.222 1.779 1.00 95.75 122 THR A CA 1
ATOM 891 C C . THR A 1 122 ? -9.315 7.211 2.289 1.00 95.75 122 THR A C 1
ATOM 893 O O . THR A 1 122 ? -10.198 6.765 1.559 1.00 95.75 122 THR A O 1
ATOM 896 N N . LEU A 1 123 ? -9.223 6.875 3.572 1.00 95.62 123 LEU A N 1
ATOM 897 C CA . LEU A 1 123 ? -10.048 5.868 4.230 1.00 95.62 123 LEU A CA 1
ATOM 898 C C . LEU A 1 123 ? -10.722 6.454 5.469 1.00 95.62 123 LEU A C 1
ATOM 900 O O . LEU A 1 123 ? -10.164 7.307 6.160 1.00 95.62 123 LEU A O 1
ATOM 904 N N . SER A 1 124 ? -11.908 5.952 5.788 1.00 95.88 124 SER A N 1
ATOM 905 C CA . SER A 1 124 ? -12.648 6.290 7.000 1.00 95.88 124 SER A CA 1
ATOM 906 C C . SER A 1 124 ? -12.926 5.039 7.822 1.00 95.88 124 SER A C 1
ATOM 908 O O . SER A 1 124 ? -13.354 4.010 7.301 1.00 95.88 124 SER A O 1
ATOM 910 N N . ILE A 1 125 ? -12.720 5.135 9.131 1.00 96.00 125 ILE A N 1
ATOM 911 C CA . ILE A 1 125 ? -13.097 4.107 10.099 1.00 96.00 125 ILE A CA 1
ATOM 912 C C . ILE A 1 125 ? -14.513 4.440 10.555 1.00 96.00 125 ILE A C 1
ATOM 914 O O . ILE A 1 125 ? -14.752 5.470 11.176 1.00 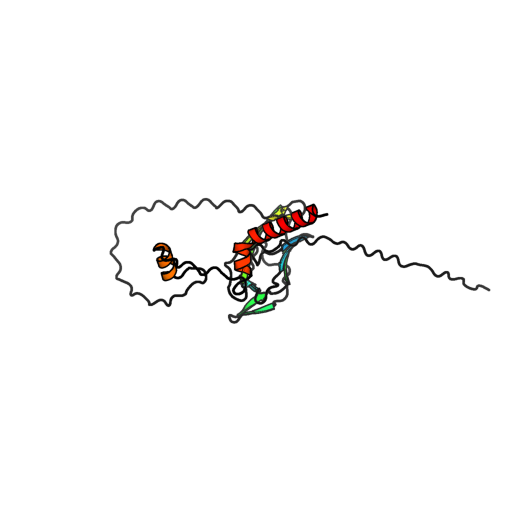96.00 125 ILE A O 1
ATOM 918 N N . THR A 1 126 ? -15.479 3.590 10.236 1.00 94.12 126 THR A N 1
ATOM 919 C CA . THR A 1 126 ? -16.863 3.742 10.707 1.00 94.12 126 THR A CA 1
ATOM 920 C C . THR A 1 126 ? -16.952 3.586 12.229 1.00 94.12 126 THR A C 1
ATOM 922 O O . THR A 1 126 ? -16.047 3.046 12.868 1.00 94.12 126 THR A O 1
ATOM 925 N N . ALA A 1 127 ? -18.058 4.033 12.832 1.00 92.94 127 ALA A N 1
ATOM 926 C CA . ALA A 1 127 ? -18.294 3.856 14.269 1.00 92.94 127 ALA A CA 1
ATOM 927 C C . ALA A 1 127 ? -18.288 2.372 14.694 1.00 92.94 127 ALA A C 1
ATOM 929 O O . ALA A 1 127 ? -17.862 2.057 15.801 1.00 92.94 127 ALA A O 1
ATOM 930 N N . ASP A 1 128 ? -18.677 1.472 13.785 1.00 92.44 128 ASP A N 1
ATOM 931 C CA . ASP A 1 128 ? -18.671 0.018 13.988 1.00 92.44 128 ASP A CA 1
ATOM 932 C C . ASP A 1 128 ? -17.289 -0.626 13.751 1.00 92.44 128 ASP A C 1
ATOM 934 O O . ASP A 1 128 ? -17.168 -1.850 13.726 1.00 92.44 128 ASP A O 1
ATOM 938 N N . GLY A 1 129 ? -16.240 0.174 13.526 1.00 91.06 129 GLY A N 1
ATOM 939 C CA . GLY A 1 129 ? -14.875 -0.315 13.324 1.00 91.06 129 GLY A CA 1
ATOM 940 C C . GLY A 1 129 ? -14.607 -0.922 11.944 1.00 91.06 129 GLY A C 1
ATOM 941 O O . GLY A 1 129 ? -13.607 -1.607 11.760 1.00 91.06 129 GLY A O 1
ATOM 942 N N . LYS A 1 130 ? -15.469 -0.690 10.949 1.00 92.50 130 LYS A N 1
ATOM 943 C CA . LYS A 1 130 ? -15.181 -1.065 9.553 1.00 92.50 130 LYS A CA 1
ATOM 944 C C . LYS A 1 130 ? -14.409 0.041 8.852 1.00 92.50 130 LYS A C 1
ATOM 946 O O . LYS A 1 130 ? -14.803 1.201 8.966 1.00 92.50 130 LYS A O 1
ATOM 951 N N . VAL A 1 131 ? -13.380 -0.323 8.094 1.00 93.25 131 VAL A N 1
ATOM 952 C CA . VAL A 1 131 ? -12.674 0.598 7.197 1.00 93.25 131 VAL A CA 1
ATOM 953 C C . VAL A 1 131 ? -13.432 0.660 5.876 1.00 93.25 131 VAL A C 1
ATOM 955 O O . VAL A 1 131 ? -13.755 -0.373 5.291 1.00 93.25 131 VAL A O 1
ATOM 958 N N . VAL A 1 132 ? -13.745 1.868 5.426 1.00 93.12 132 VAL A N 1
ATOM 959 C CA . VAL A 1 132 ? -14.364 2.128 4.125 1.00 93.12 132 VAL A CA 1
ATOM 960 C C . VAL A 1 132 ? -13.536 3.158 3.382 1.00 93.12 132 VAL A C 1
ATOM 962 O O . VAL A 1 132 ? -12.955 4.056 3.990 1.00 93.12 132 VAL A O 1
ATOM 965 N N . GLU A 1 133 ? -13.476 3.035 2.065 1.00 91.44 133 GLU A N 1
ATOM 966 C CA . GLU A 1 133 ? -12.862 4.060 1.236 1.00 91.44 133 GLU A CA 1
ATOM 967 C C . GLU A 1 133 ? -13.728 5.319 1.269 1.00 91.44 133 GLU A C 1
ATOM 969 O O . GLU A 1 133 ? -14.943 5.269 1.047 1.00 91.44 133 GLU A O 1
ATOM 974 N N . GLY A 1 134 ? -13.114 6.438 1.650 1.00 77.44 134 GLY A N 1
ATOM 975 C CA . GLY A 1 134 ? -13.799 7.719 1.695 1.00 77.44 134 GLY A CA 1
ATOM 976 C C . GLY A 1 134 ? -14.083 8.194 0.276 1.00 77.44 134 GLY A C 1
ATOM 977 O O . GLY A 1 134 ? -13.258 8.021 -0.619 1.00 77.44 134 GLY A O 1
ATOM 978 N N . ALA A 1 135 ? -15.234 8.834 0.057 1.00 57.38 135 ALA A N 1
ATOM 979 C CA . ALA A 1 135 ? -15.403 9.637 -1.147 1.00 57.38 135 ALA A CA 1
ATOM 980 C C . ALA A 1 135 ? -14.261 10.663 -1.180 1.00 57.38 135 ALA A C 1
ATOM 982 O O . ALA A 1 135 ? -14.061 11.356 -0.176 1.00 57.38 135 ALA A O 1
ATOM 983 N N . LEU A 1 136 ? -13.517 10.733 -2.296 1.00 53.66 136 LEU A N 1
ATOM 984 C CA . LEU A 1 136 ? -12.491 11.758 -2.493 1.00 53.66 136 LEU A CA 1
ATOM 985 C C . LEU A 1 136 ? -13.070 13.098 -2.013 1.00 53.66 136 LEU A C 1
ATOM 987 O O . LEU A 1 136 ? -14.183 13.440 -2.439 1.00 53.66 136 LEU A O 1
ATOM 991 N N . PRO A 1 137 ? -12.384 13.850 -1.130 1.00 48.22 137 PRO A N 1
ATOM 992 C CA . PRO A 1 137 ? -12.828 15.196 -0.822 1.00 48.22 137 PRO A CA 1
ATOM 993 C C . PRO A 1 137 ? -12.991 15.922 -2.155 1.00 48.22 137 PRO A C 1
ATOM 995 O O . PRO A 1 137 ? -12.068 15.932 -2.974 1.00 48.22 137 PRO A O 1
ATOM 998 N N . ALA A 1 138 ? -14.199 16.441 -2.405 1.00 42.44 138 ALA A N 1
ATOM 999 C CA . ALA A 1 138 ? -14.488 17.187 -3.620 1.00 42.44 138 ALA A CA 1
ATOM 1000 C C . ALA A 1 138 ? -13.353 18.202 -3.825 1.00 42.44 138 ALA A C 1
ATOM 1002 O O . ALA A 1 138 ? -12.970 18.835 -2.832 1.00 42.44 138 ALA A O 1
ATOM 1003 N N . PRO A 1 139 ? -12.788 18.321 -5.045 1.00 41.16 139 PRO A N 1
ATOM 1004 C CA . PRO A 1 139 ? -11.636 19.173 -5.290 1.00 41.16 139 PRO A CA 1
ATOM 1005 C C . PRO A 1 139 ? -11.860 20.514 -4.609 1.00 41.16 139 PRO A C 1
ATOM 1007 O O . PRO A 1 139 ? -12.898 21.147 -4.833 1.00 41.16 139 PRO A O 1
ATOM 1010 N N . ALA A 1 140 ? -10.933 20.910 -3.731 1.00 46.66 140 ALA A N 1
ATOM 1011 C CA . ALA A 1 140 ? -11.000 22.223 -3.113 1.00 46.66 140 ALA A CA 1
ATOM 1012 C C . ALA A 1 140 ? -11.204 23.240 -4.246 1.00 46.66 140 ALA A C 1
ATOM 1014 O O . ALA A 1 140 ? -10.507 23.127 -5.263 1.00 46.66 140 ALA A O 1
ATOM 1015 N N . PRO A 1 141 ? -12.180 24.162 -4.137 1.00 44.47 141 PRO A N 1
ATOM 1016 C CA . PRO A 1 141 ? -12.469 25.097 -5.210 1.00 44.47 141 PRO A CA 1
ATOM 1017 C C . PRO A 1 141 ? -11.159 25.769 -5.594 1.00 44.47 141 PRO A C 1
ATOM 1019 O O . PRO A 1 141 ? -10.515 26.390 -4.746 1.00 44.47 141 PRO A O 1
ATOM 1022 N N . THR A 1 142 ? -10.733 25.568 -6.845 1.00 53.81 142 THR A N 1
ATOM 1023 C CA . THR A 1 142 ? -9.536 26.205 -7.385 1.00 53.81 142 THR A CA 1
ATOM 1024 C C . THR A 1 142 ? -9.664 27.688 -7.065 1.00 53.81 142 THR A C 1
ATOM 1026 O O . THR A 1 142 ? -10.658 28.289 -7.489 1.00 53.81 142 THR A O 1
ATOM 1029 N N . PRO A 1 143 ? -8.744 28.280 -6.276 1.00 53.19 143 PRO A N 1
ATOM 1030 C CA . PRO A 1 143 ? -8.775 29.709 -6.030 1.00 53.19 143 PRO A CA 1
ATOM 1031 C C . PRO A 1 143 ? -8.862 30.387 -7.389 1.00 53.19 143 PRO A C 1
ATOM 1033 O O . PRO A 1 143 ? -8.025 30.124 -8.256 1.00 53.19 143 PRO A O 1
ATOM 1036 N N . ALA A 1 144 ? -9.922 31.169 -7.607 1.00 53.88 144 ALA A N 1
ATOM 1037 C CA . ALA A 1 144 ? -10.066 31.933 -8.831 1.00 53.88 144 ALA A CA 1
ATOM 1038 C C . ALA A 1 144 ? -8.756 32.696 -9.020 1.00 53.88 144 ALA A C 1
ATOM 1040 O O . ALA A 1 144 ? 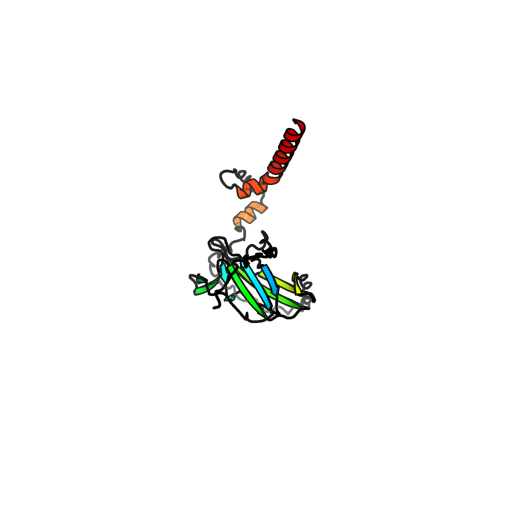-8.355 33.451 -8.129 1.00 53.88 144 ALA A O 1
ATOM 1041 N N . ALA A 1 145 ? -8.060 32.413 -10.124 1.00 55.09 145 ALA A N 1
ATOM 1042 C CA . ALA A 1 145 ? -6.827 33.098 -10.461 1.00 55.09 145 ALA A CA 1
ATOM 1043 C C . ALA A 1 145 ? -7.077 34.604 -10.281 1.00 55.09 145 ALA A C 1
ATOM 1045 O O . ALA A 1 145 ? -8.067 35.104 -10.830 1.00 55.09 145 ALA A O 1
ATOM 1046 N N . PRO A 1 146 ? -6.260 35.318 -9.482 1.00 58.03 146 PRO A N 1
ATOM 1047 C CA . PRO A 1 146 ? -6.367 36.761 -9.383 1.00 58.03 146 PRO A CA 1
ATOM 1048 C C . PRO A 1 146 ? -6.387 37.318 -10.801 1.00 58.03 146 PRO A C 1
ATOM 1050 O O . PRO A 1 146 ? -5.540 36.942 -11.615 1.00 58.03 146 PRO A O 1
ATOM 1053 N N . ALA A 1 147 ? -7.386 38.144 -11.116 1.00 54.09 147 ALA A N 1
ATOM 1054 C CA . ALA A 1 147 ? -7.429 38.840 -12.389 1.00 54.09 147 ALA A CA 1
ATOM 1055 C C . ALA A 1 147 ? -6.085 39.552 -12.552 1.00 54.09 147 ALA A C 1
ATOM 1057 O O . ALA A 1 147 ? -5.746 40.425 -11.754 1.00 54.09 147 ALA A O 1
ATOM 1058 N N . ALA A 1 148 ? -5.290 39.103 -13.521 1.00 49.03 148 ALA A N 1
ATOM 1059 C CA . ALA A 1 148 ? -4.003 39.699 -13.804 1.00 49.03 148 ALA A CA 1
ATOM 1060 C C . ALA A 1 148 ? -4.251 41.149 -14.236 1.00 49.03 148 ALA A C 1
ATOM 1062 O O . ALA A 1 148 ? -4.707 41.404 -15.351 1.00 49.03 148 ALA A O 1
ATOM 1063 N N . GLU A 1 149 ? -3.980 42.099 -13.342 1.00 52.16 149 GLU A N 1
ATOM 1064 C CA . GLU A 1 149 ? -3.693 43.468 -13.744 1.00 52.16 149 GLU A CA 1
ATOM 1065 C C . GLU A 1 149 ? -2.481 43.404 -14.668 1.00 52.16 149 GLU A C 1
ATOM 1067 O O . GLU A 1 149 ? -1.414 42.941 -14.273 1.00 52.16 149 GLU A O 1
ATOM 1072 N N . VAL A 1 150 ? -2.682 43.810 -15.921 1.00 53.59 150 VAL A N 1
ATOM 1073 C CA . VAL A 1 150 ? -1.644 43.907 -16.947 1.00 53.59 150 VAL A CA 1
ATOM 1074 C C . VAL A 1 150 ? -0.563 44.870 -16.442 1.00 53.59 150 VAL A C 1
ATOM 1076 O O . VAL A 1 150 ? -0.828 46.074 -16.379 1.00 53.59 150 VAL A O 1
ATOM 1079 N N . PRO A 1 151 ? 0.650 44.404 -16.090 1.00 52.47 151 PRO A N 1
ATOM 1080 C CA . PRO A 1 151 ? 1.737 45.307 -15.761 1.00 52.47 151 PRO A CA 1
ATOM 1081 C C . PRO A 1 151 ? 2.229 45.957 -17.055 1.00 52.47 151 PRO A C 1
ATOM 1083 O O . PRO A 1 151 ? 2.362 45.301 -18.091 1.00 52.47 151 PRO A O 1
ATOM 1086 N N . ALA A 1 152 ? 2.481 47.264 -16.995 1.00 56.91 152 ALA A N 1
ATOM 1087 C CA . ALA A 1 152 ? 3.076 48.021 -18.085 1.00 56.91 152 ALA A CA 1
ATOM 1088 C C . ALA A 1 152 ? 4.406 47.388 -18.532 1.00 56.91 152 ALA A C 1
ATOM 1090 O O . ALA A 1 152 ? 5.206 46.959 -17.705 1.00 56.91 152 ALA A O 1
ATOM 1091 N N . ALA A 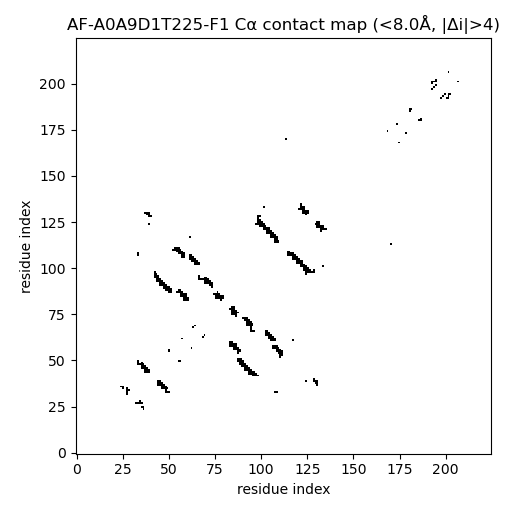1 153 ? 4.604 47.338 -19.851 1.00 54.06 153 ALA A N 1
ATOM 1092 C CA . ALA A 1 153 ? 5.708 46.663 -20.521 1.00 54.06 153 ALA A CA 1
ATOM 1093 C C . ALA A 1 153 ? 7.090 47.030 -19.945 1.00 54.06 153 ALA A C 1
ATOM 1095 O O . ALA A 1 153 ? 7.558 48.161 -20.083 1.00 54.06 153 ALA A O 1
ATOM 1096 N N . GLU A 1 154 ? 7.749 46.037 -19.352 1.00 55.34 154 GLU A N 1
ATOM 1097 C CA . GLU A 1 154 ? 9.163 46.060 -18.980 1.00 55.34 154 GLU A CA 1
ATOM 1098 C C . GLU A 1 154 ? 10.022 45.569 -20.173 1.00 55.34 154 GLU A C 1
ATOM 1100 O O . GLU A 1 154 ? 9.541 44.756 -20.973 1.00 55.34 154 GLU A O 1
ATOM 1105 N N . PRO A 1 155 ? 11.260 46.069 -20.376 1.00 55.78 155 PRO A N 1
ATOM 1106 C CA . PRO A 1 155 ? 12.048 45.764 -21.568 1.00 55.78 155 PRO A CA 1
ATOM 1107 C C . PRO A 1 155 ? 12.498 44.300 -21.613 1.00 55.78 155 PRO A C 1
ATOM 1109 O O . PRO A 1 155 ? 12.884 43.716 -20.603 1.00 55.78 155 PRO A O 1
ATOM 1112 N N . ALA A 1 156 ? 12.494 43.735 -22.821 1.00 56.06 156 ALA A N 1
ATOM 1113 C CA . ALA A 1 156 ? 12.832 42.345 -23.100 1.00 56.06 156 ALA A CA 1
ATOM 1114 C C . ALA A 1 156 ? 14.216 41.926 -22.546 1.00 56.06 156 ALA A C 1
ATOM 1116 O O . ALA A 1 156 ? 15.218 42.572 -22.872 1.00 56.06 156 ALA A O 1
ATOM 1117 N N . PRO A 1 157 ? 14.314 40.819 -21.784 1.00 54.50 157 PRO A N 1
ATOM 1118 C CA . PRO A 1 157 ? 15.598 40.217 -21.458 1.00 54.50 157 PRO A CA 1
ATOM 1119 C C . PRO A 1 157 ? 16.210 39.516 -22.681 1.00 54.50 157 PRO A C 1
ATOM 1121 O O . PRO A 1 157 ? 15.517 38.943 -23.524 1.00 54.50 157 PRO A O 1
ATOM 1124 N N . ALA A 1 158 ? 17.539 39.585 -22.764 1.00 56.97 158 ALA A N 1
ATOM 1125 C CA . ALA A 1 158 ? 18.361 38.992 -23.815 1.00 56.97 158 ALA A CA 1
ATOM 1126 C C . ALA A 1 158 ? 18.177 37.459 -23.926 1.00 56.97 158 ALA A C 1
ATOM 1128 O O . ALA A 1 158 ? 17.888 36.802 -22.923 1.00 56.97 158 ALA A O 1
ATOM 1129 N N . PRO A 1 159 ? 18.378 36.868 -25.122 1.00 53.25 159 PRO A N 1
ATOM 1130 C CA . PRO A 1 159 ? 18.185 35.439 -25.346 1.00 53.25 159 PRO A CA 1
ATOM 1131 C C . PRO A 1 159 ? 19.176 34.615 -24.517 1.00 53.25 159 PRO A C 1
ATOM 1133 O O . PRO A 1 159 ? 20.389 34.673 -24.720 1.00 53.25 159 PRO A O 1
ATOM 1136 N N . VAL A 1 160 ? 18.642 33.828 -23.585 1.00 53.78 160 VAL A N 1
ATOM 1137 C CA . VAL A 1 160 ? 19.404 32.816 -22.853 1.00 53.78 160 VAL A CA 1
ATOM 1138 C C . VAL A 1 160 ? 19.681 31.665 -23.816 1.00 53.78 160 VAL A C 1
ATOM 1140 O O . VAL A 1 160 ? 18.763 31.112 -24.421 1.00 53.78 160 VAL A O 1
ATOM 1143 N N . ALA A 1 161 ? 20.961 31.339 -23.988 1.00 45.75 161 ALA A N 1
ATOM 1144 C CA . ALA A 1 161 ? 21.411 30.233 -24.817 1.00 45.75 161 ALA A CA 1
ATOM 1145 C C . ALA A 1 161 ? 20.737 28.921 -24.386 1.00 45.75 161 ALA A C 1
ATOM 1147 O O . ALA A 1 161 ? 20.736 28.568 -23.205 1.00 45.75 161 ALA A O 1
ATOM 1148 N N . ALA A 1 162 ? 20.178 28.206 -25.363 1.00 46.66 162 ALA A N 1
ATOM 1149 C CA . ALA A 1 162 ? 19.635 26.872 -25.184 1.00 46.66 162 ALA A CA 1
ATOM 1150 C C . ALA A 1 162 ? 20.726 25.948 -24.627 1.00 46.66 162 ALA A C 1
ATOM 1152 O O . ALA A 1 162 ? 21.730 25.674 -25.285 1.00 46.66 162 ALA A O 1
ATOM 1153 N N . VAL A 1 163 ? 20.526 25.475 -23.399 1.00 47.16 163 VAL A N 1
ATOM 1154 C CA . VAL A 1 163 ? 21.284 24.347 -22.864 1.00 47.16 163 VAL A CA 1
ATOM 1155 C C . VAL A 1 163 ? 20.824 23.113 -23.648 1.00 47.16 163 VAL A C 1
ATOM 1157 O O . VAL A 1 163 ? 19.617 22.868 -23.688 1.00 47.16 163 VAL A O 1
ATOM 1160 N N . PRO A 1 164 ? 21.726 22.340 -24.279 1.00 43.62 164 PRO A N 1
ATOM 1161 C CA . PRO A 1 164 ? 21.368 21.071 -24.895 1.00 43.62 164 PRO A CA 1
ATOM 1162 C C . PRO A 1 164 ? 21.007 20.096 -23.771 1.00 43.62 164 PRO A C 1
ATOM 1164 O O . PRO A 1 164 ? 21.863 19.447 -23.172 1.00 43.62 164 PRO A O 1
ATOM 1167 N N . GLY A 1 165 ? 19.724 20.085 -23.420 1.00 42.22 165 GLY A N 1
ATOM 1168 C CA . GLY A 1 165 ? 19.143 19.139 -22.489 1.00 42.22 165 GLY A CA 1
ATOM 1169 C C . GLY A 1 165 ? 19.084 17.783 -23.164 1.00 42.22 165 GLY A C 1
ATOM 1170 O O . GLY A 1 165 ? 18.362 17.601 -24.137 1.00 42.22 165 GLY A O 1
ATOM 1171 N N . THR A 1 166 ? 19.861 16.843 -22.643 1.00 43.34 166 THR A N 1
ATOM 1172 C CA . THR A 1 166 ? 19.659 15.420 -22.876 1.00 43.34 166 THR A CA 1
ATOM 1173 C C . THR A 1 166 ? 18.212 15.071 -22.544 1.00 43.34 166 THR A C 1
ATOM 1175 O O . THR A 1 166 ? 17.736 15.308 -21.430 1.00 43.34 166 THR A O 1
ATOM 1178 N N . GLU A 1 167 ? 17.511 14.549 -23.545 1.00 45.19 167 GLU A N 1
ATOM 1179 C CA . GLU A 1 167 ? 16.144 14.054 -23.471 1.00 45.19 167 GLU A CA 1
ATOM 1180 C C . GLU A 1 167 ? 16.053 12.987 -22.378 1.00 45.19 167 GLU A C 1
ATOM 1182 O O . GLU A 1 167 ? 16.372 11.815 -22.566 1.00 45.19 167 GLU A O 1
ATOM 1187 N N . ARG A 1 168 ? 15.636 13.400 -21.180 1.00 48.28 168 ARG A N 1
ATOM 1188 C CA . ARG A 1 168 ? 15.110 12.472 -20.184 1.00 48.28 168 ARG A CA 1
ATOM 1189 C C . ARG A 1 168 ? 13.728 12.055 -20.661 1.00 48.28 168 ARG A C 1
ATOM 1191 O O . ARG A 1 168 ? 12.730 12.653 -20.261 1.00 48.28 168 ARG A O 1
ATOM 1198 N N . SER A 1 169 ? 13.696 11.047 -21.523 1.00 46.94 169 SER A N 1
ATOM 1199 C CA . SER A 1 169 ? 12.499 10.277 -21.844 1.00 46.94 169 SER A CA 1
ATOM 1200 C C . SER A 1 169 ? 11.878 9.794 -20.535 1.00 46.94 169 SER A C 1
ATOM 1202 O O . SER A 1 169 ? 12.382 8.883 -19.880 1.00 46.94 169 SER A O 1
ATOM 1204 N N . ARG A 1 170 ? 10.817 10.474 -20.091 1.00 43.56 170 ARG A N 1
ATOM 1205 C CA . ARG A 1 170 ? 9.977 10.017 -18.984 1.00 43.56 170 ARG A CA 1
ATOM 1206 C C . ARG A 1 170 ? 9.185 8.823 -19.505 1.00 43.56 170 ARG A C 1
ATOM 1208 O O . ARG A 1 170 ? 8.376 8.987 -20.416 1.00 43.56 170 ARG A O 1
ATOM 1215 N N . ALA A 1 171 ? 9.442 7.642 -18.948 1.00 46.06 171 ALA A N 1
ATOM 1216 C CA . ALA A 1 171 ? 8.687 6.434 -19.253 1.00 46.06 171 ALA A CA 1
ATOM 1217 C C . ALA A 1 171 ? 7.178 6.713 -19.098 1.00 46.06 171 ALA A C 1
ATOM 1219 O O . ALA A 1 171 ? 6.745 7.198 -18.054 1.00 46.06 171 ALA A O 1
ATOM 1220 N N . GLY A 1 172 ? 6.408 6.479 -20.164 1.00 52.97 172 GLY A N 1
ATOM 1221 C CA . GLY A 1 172 ? 4.955 6.691 -20.210 1.00 52.97 172 GLY A CA 1
ATOM 1222 C C . GLY A 1 172 ? 4.475 7.794 -21.160 1.00 52.97 172 GLY A C 1
ATOM 1223 O O . GLY A 1 172 ? 3.291 7.829 -21.484 1.00 52.97 172 GLY A O 1
ATOM 1224 N N . PHE A 1 173 ? 5.361 8.661 -21.660 1.00 58.25 173 PHE A N 1
ATOM 1225 C CA . PHE A 1 173 ? 5.023 9.554 -22.772 1.00 58.25 173 PHE A CA 1
ATOM 1226 C C . PHE A 1 173 ? 5.423 8.900 -24.094 1.00 58.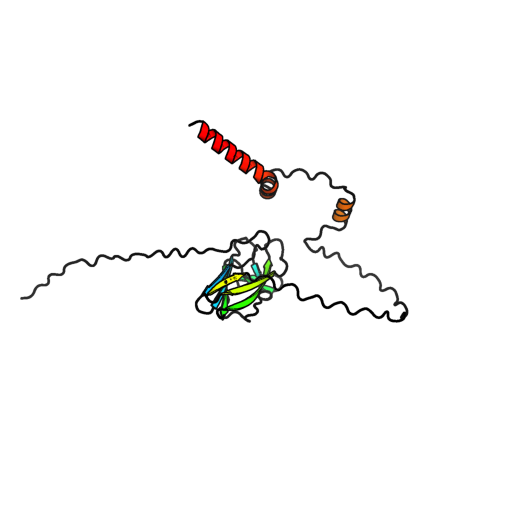25 173 PHE A C 1
ATOM 1228 O O . PHE A 1 173 ? 6.560 8.457 -24.246 1.00 58.25 173 PHE A O 1
ATOM 1235 N N . ILE A 1 174 ? 4.481 8.840 -25.041 1.00 72.25 174 ILE A N 1
ATOM 1236 C CA . ILE A 1 174 ? 4.765 8.455 -26.426 1.00 72.25 174 ILE A CA 1
ATOM 1237 C C . ILE A 1 174 ? 5.855 9.408 -26.952 1.00 72.25 174 ILE A C 1
ATOM 1239 O O . ILE A 1 174 ? 5.721 10.622 -26.746 1.00 72.25 174 ILE A O 1
ATOM 1243 N N . PRO A 1 175 ? 6.927 8.896 -27.589 1.00 77.19 175 PRO A N 1
ATOM 1244 C CA . PRO A 1 175 ? 7.947 9.735 -28.201 1.00 77.19 175 PRO A CA 1
ATOM 1245 C C . PRO A 1 175 ? 7.296 10.800 -29.096 1.00 77.19 175 PRO A C 1
ATOM 1247 O O . PRO A 1 175 ? 6.304 10.508 -29.771 1.00 77.19 175 PRO A O 1
ATOM 1250 N N . PRO A 1 176 ? 7.787 12.048 -29.102 1.00 76.19 176 PRO A N 1
ATOM 1251 C CA . PRO A 1 176 ? 7.161 13.121 -29.871 1.00 76.19 176 PRO A CA 1
ATOM 1252 C C . PRO A 1 176 ? 7.020 12.768 -31.362 1.00 76.19 176 PRO A C 1
ATOM 1254 O O . PRO A 1 176 ? 6.036 13.154 -31.993 1.00 76.19 176 PRO A O 1
ATOM 1257 N N . GLU A 1 177 ? 7.940 11.981 -31.913 1.00 78.38 177 GLU A N 1
ATOM 1258 C CA . GLU A 1 177 ? 7.874 11.413 -33.259 1.00 78.38 177 GLU A CA 1
ATOM 1259 C C . GLU A 1 177 ? 6.685 10.459 -33.467 1.00 78.38 177 GLU A C 1
ATOM 1261 O O . GLU A 1 177 ? 5.961 10.606 -34.454 1.00 78.38 177 GLU A O 1
ATOM 1266 N N . ASP A 1 178 ? 6.416 9.559 -32.522 1.00 76.12 178 ASP A N 1
ATOM 1267 C CA . ASP A 1 178 ? 5.310 8.595 -32.577 1.00 76.12 178 ASP A CA 1
ATOM 1268 C C . ASP A 1 178 ? 3.953 9.291 -32.392 1.00 76.12 178 ASP A C 1
ATOM 1270 O O . ASP A 1 178 ? 2.960 8.947 -33.039 1.00 76.12 178 ASP A O 1
ATOM 1274 N N . PHE A 1 179 ? 3.907 10.338 -31.563 1.00 79.44 179 PHE A N 1
ATOM 1275 C CA . PHE A 1 179 ? 2.717 11.174 -31.402 1.00 79.44 179 PHE A CA 1
ATOM 1276 C C . PHE A 1 179 ? 2.400 11.962 -32.682 1.00 79.44 179 PHE A C 1
ATOM 1278 O O . PHE A 1 179 ? 1.243 12.059 -33.096 1.00 79.44 179 PHE A O 1
ATOM 1285 N N . VAL A 1 180 ? 3.424 12.496 -33.354 1.00 83.44 180 VAL A N 1
ATOM 1286 C CA . VAL A 1 180 ? 3.257 13.178 -34.646 1.00 83.44 180 VAL A CA 1
ATOM 1287 C C . VAL A 1 180 ? 2.849 12.193 -35.746 1.00 83.44 180 VAL A C 1
ATOM 1289 O O . VAL A 1 180 ? 2.008 12.545 -36.575 1.00 83.44 180 VAL A O 1
ATOM 1292 N N . ALA A 1 181 ? 3.378 10.968 -35.748 1.00 78.69 181 ALA A N 1
ATOM 1293 C CA . ALA A 1 181 ? 2.954 9.912 -36.671 1.00 78.69 181 ALA A CA 1
ATOM 1294 C C . ALA A 1 181 ? 1.477 9.530 -36.461 1.00 78.69 181 ALA A C 1
ATOM 1296 O O . ALA A 1 181 ? 0.716 9.440 -37.427 1.00 78.69 181 ALA A O 1
ATOM 1297 N N . PHE A 1 182 ? 1.032 9.418 -35.204 1.00 79.62 182 PHE A N 1
ATOM 1298 C CA . PHE A 1 182 ? -0.381 9.228 -34.863 1.00 79.62 182 PHE A CA 1
ATOM 1299 C C . PHE A 1 182 ? -1.270 10.362 -35.396 1.00 79.62 182 PHE A C 1
ATOM 1301 O O . PHE A 1 182 ? -2.279 10.092 -36.048 1.00 79.62 182 PHE A O 1
ATOM 1308 N N . LEU A 1 183 ? -0.887 11.628 -35.187 1.00 83.31 183 LEU A N 1
ATOM 1309 C CA . LEU A 1 183 ? -1.657 12.786 -35.669 1.00 83.31 183 LEU A CA 1
ATOM 1310 C C . LEU A 1 183 ? -1.755 12.866 -37.197 1.00 83.31 183 LEU A C 1
ATOM 1312 O O . LEU A 1 183 ? -2.717 13.425 -37.722 1.00 83.31 183 LEU A O 1
ATOM 1316 N N . ARG A 1 184 ? -0.774 12.320 -37.918 1.00 84.69 184 ARG A N 1
ATOM 1317 C CA . ARG A 1 184 ? -0.802 12.235 -39.386 1.00 84.69 184 ARG A CA 1
ATOM 1318 C C . ARG A 1 184 ? -1.685 11.104 -39.907 1.00 84.69 184 ARG A C 1
ATOM 1320 O O . ARG A 1 184 ? -1.941 11.060 -41.105 1.00 84.69 184 ARG A O 1
ATOM 1327 N N . GLY A 1 185 ? -2.176 10.229 -39.029 1.00 68.81 185 GLY A N 1
ATOM 1328 C CA . GLY A 1 185 ? -2.898 9.025 -39.429 1.00 68.81 185 GLY A CA 1
ATOM 1329 C C . GLY A 1 185 ? -1.984 7.954 -40.027 1.00 68.81 185 GLY A C 1
ATOM 1330 O O . GLY A 1 185 ? -2.485 7.003 -40.618 1.00 68.81 185 GLY A O 1
ATOM 1331 N N . ASP A 1 186 ? -0.665 8.069 -39.838 1.00 72.19 186 ASP A N 1
ATOM 1332 C CA . ASP A 1 186 ? 0.341 7.115 -40.320 1.00 72.19 186 ASP A CA 1
ATOM 1333 C C . ASP A 1 186 ? 0.437 5.877 -39.410 1.00 72.19 186 ASP A C 1
ATOM 1335 O O . ASP A 1 186 ? 1.483 5.229 -39.349 1.00 72.19 186 ASP A O 1
ATOM 1339 N N . GLN A 1 187 ? -0.634 5.524 -38.684 1.00 60.34 187 GLN A N 1
ATOM 1340 C CA . GLN A 1 187 ? -0.665 4.247 -37.980 1.00 60.34 187 GLN A CA 1
ATOM 1341 C C . GLN A 1 187 ? -0.618 3.130 -39.022 1.00 60.34 187 GLN A C 1
ATOM 1343 O O . GLN A 1 187 ? -1.633 2.728 -39.593 1.00 60.34 187 GLN A O 1
ATOM 1348 N N . ALA A 1 188 ? 0.591 2.625 -39.269 1.00 57.56 188 ALA A N 1
ATOM 1349 C CA . ALA A 1 188 ? 0.782 1.322 -39.863 1.00 57.56 188 ALA A CA 1
ATOM 1350 C C . ALA A 1 188 ? -0.083 0.358 -39.054 1.00 57.56 188 ALA A C 1
ATOM 1352 O O . ALA A 1 188 ? 0.019 0.343 -37.827 1.00 57.56 188 ALA A O 1
ATOM 1353 N N . ALA A 1 189 ? -0.969 -0.377 -39.731 1.00 57.62 189 ALA A N 1
ATOM 1354 C CA . ALA A 1 189 ? -1.785 -1.397 -39.095 1.00 57.62 189 ALA A CA 1
ATOM 1355 C C . ALA A 1 189 ? -0.853 -2.266 -38.247 1.00 57.62 189 ALA A C 1
ATOM 1357 O O . ALA A 1 189 ? -0.004 -2.977 -38.794 1.00 57.62 189 ALA A O 1
ATOM 1358 N N . ALA A 1 190 ? -0.940 -2.111 -36.924 1.00 61.66 190 ALA A N 1
ATOM 1359 C CA . ALA A 1 190 ? -0.127 -2.885 -36.012 1.00 61.66 190 ALA A CA 1
ATOM 1360 C C . ALA A 1 190 ? -0.422 -4.348 -36.330 1.00 61.66 190 ALA A C 1
ATOM 1362 O O . ALA A 1 190 ? -1.590 -4.731 -36.438 1.00 61.66 190 ALA A O 1
ATOM 1363 N N . ALA A 1 191 ? 0.631 -5.126 -36.584 1.00 68.62 191 ALA A N 1
ATOM 1364 C CA . ALA A 1 191 ? 0.479 -6.547 -36.827 1.00 68.62 191 ALA A CA 1
ATOM 1365 C C . ALA A 1 191 ? -0.340 -7.122 -35.668 1.00 68.62 191 ALA A C 1
ATOM 1367 O O . ALA A 1 191 ? 0.002 -6.888 -34.508 1.00 68.62 191 ALA A O 1
ATOM 1368 N N . GLU A 1 192 ? -1.453 -7.787 -35.987 1.00 67.19 192 GLU A N 1
ATOM 1369 C CA . GLU A 1 192 ? -2.320 -8.353 -34.961 1.00 67.19 192 GLU A CA 1
ATOM 1370 C C . GLU A 1 192 ? -1.467 -9.236 -34.043 1.00 67.19 192 GLU A C 1
ATOM 1372 O O . GLU A 1 192 ? -0.737 -10.097 -34.554 1.00 67.19 192 GLU A O 1
ATOM 1377 N N . PRO A 1 193 ? -1.499 -9.010 -32.716 1.00 73.56 193 PRO A N 1
ATOM 1378 C CA . PRO A 1 193 ? -0.689 -9.790 -31.797 1.00 73.56 193 PRO A CA 1
ATOM 1379 C C . PRO A 1 193 ? -1.052 -11.259 -31.989 1.00 73.56 193 PRO A C 1
ATOM 1381 O O . PRO A 1 193 ? -2.231 -11.609 -31.979 1.00 73.56 193 PRO A O 1
ATOM 1384 N N . THR A 1 194 ? -0.070 -12.132 -32.201 1.00 81.81 194 THR A N 1
ATOM 1385 C CA . THR A 1 194 ? -0.348 -13.568 -32.204 1.00 81.81 194 THR A CA 1
ATOM 1386 C C . THR A 1 194 ? -0.323 -14.078 -30.767 1.00 81.81 194 THR A C 1
ATOM 1388 O O . THR A 1 194 ? 0.423 -13.576 -29.928 1.00 81.81 194 THR A O 1
ATOM 1391 N N . PHE A 1 195 ? -1.123 -15.105 -30.468 1.00 84.25 195 PHE A N 1
ATOM 1392 C CA . PHE A 1 195 ? -1.157 -15.716 -29.133 1.00 84.25 195 PHE A CA 1
ATOM 1393 C C . PHE A 1 195 ? 0.225 -16.189 -28.646 1.00 84.25 195 PHE A C 1
ATOM 1395 O O . PHE A 1 195 ? 0.462 -16.265 -27.444 1.00 84.25 195 PHE A O 1
ATOM 1402 N N . LEU A 1 196 ? 1.125 -16.529 -29.574 1.00 89.56 196 LEU A N 1
ATOM 1403 C CA . LEU A 1 196 ? 2.461 -17.024 -29.250 1.00 89.56 196 LEU A CA 1
ATOM 1404 C C . LEU A 1 196 ? 3.439 -15.907 -28.872 1.00 89.56 196 LEU A C 1
ATOM 1406 O O . LEU A 1 196 ? 4.374 -16.178 -28.122 1.00 89.56 196 LEU A O 1
ATOM 1410 N N . ASP A 1 197 ? 3.221 -14.688 -29.366 1.00 85.56 197 ASP A N 1
ATOM 1411 C CA . ASP A 1 197 ? 4.103 -13.548 -29.103 1.00 85.56 197 ASP A CA 1
ATOM 1412 C C . ASP A 1 197 ? 3.732 -12.849 -27.792 1.00 85.56 197 ASP A C 1
ATOM 1414 O O . ASP A 1 197 ? 4.607 -12.517 -26.993 1.00 85.56 197 ASP A O 1
ATOM 1418 N N . ASP A 1 198 ? 2.430 -12.668 -27.548 1.00 84.25 198 ASP A N 1
ATOM 1419 C CA . ASP A 1 198 ? 1.912 -12.086 -26.311 1.00 84.25 198 ASP A CA 1
ATOM 1420 C C . ASP A 1 198 ? 0.532 -12.681 -25.958 1.00 84.25 198 ASP A C 1
ATOM 1422 O O . ASP A 1 198 ? -0.512 -12.211 -26.434 1.00 84.25 198 ASP A O 1
ATOM 1426 N N . PRO A 1 199 ? 0.488 -13.726 -25.109 1.00 80.81 199 PRO A N 1
ATOM 1427 C CA . PRO A 1 199 ? -0.764 -14.376 -24.747 1.00 80.81 199 PRO A CA 1
ATOM 1428 C C . PRO A 1 199 ? -1.672 -13.466 -23.910 1.00 80.81 199 PRO A C 1
ATOM 1430 O O . PRO A 1 199 ? -2.891 -13.632 -23.959 1.00 80.81 199 PRO A O 1
ATOM 1433 N N . GLN A 1 200 ? -1.123 -12.504 -23.157 1.00 81.06 200 GLN A N 1
ATOM 1434 C CA . GLN A 1 200 ? -1.931 -11.597 -22.339 1.00 81.06 200 GLN A CA 1
ATOM 1435 C C . GLN A 1 200 ? -2.632 -10.557 -23.211 1.00 81.06 200 GLN A C 1
ATOM 1437 O O . GLN A 1 200 ? -3.852 -10.406 -23.102 1.00 81.06 200 GLN A O 1
ATOM 1442 N N . ALA A 1 201 ? -1.905 -9.905 -24.120 1.00 78.19 201 ALA A N 1
ATOM 1443 C CA . ALA A 1 201 ? -2.496 -8.952 -25.058 1.00 78.19 201 ALA A CA 1
ATOM 1444 C C . ALA A 1 201 ? -3.505 -9.630 -25.998 1.00 78.19 201 ALA A C 1
ATOM 1446 O O . ALA A 1 201 ? -4.588 -9.091 -26.242 1.00 78.19 201 ALA A O 1
ATOM 1447 N N . TRP A 1 202 ? -3.211 -10.847 -26.469 1.00 90.12 202 TRP A N 1
ATOM 1448 C CA . TRP A 1 202 ? -4.140 -11.598 -27.314 1.00 90.12 202 TRP A CA 1
ATOM 1449 C C . TRP A 1 202 ? -5.431 -11.977 -26.577 1.00 90.12 202 TRP A C 1
ATOM 1451 O O . TRP A 1 202 ? -6.515 -11.830 -27.145 1.00 90.12 202 TRP A O 1
ATOM 1461 N N . VAL A 1 203 ? -5.350 -12.423 -25.314 1.00 86.88 203 VAL A N 1
ATOM 1462 C CA . VAL A 1 203 ? -6.537 -12.710 -24.484 1.00 86.88 203 VAL A CA 1
ATOM 1463 C C . VAL A 1 203 ? -7.306 -11.432 -24.157 1.00 86.88 203 VAL A C 1
ATOM 1465 O O . VAL A 1 203 ? -8.533 -11.462 -24.160 1.00 86.88 203 VAL A O 1
ATOM 1468 N N . ALA A 1 204 ? -6.638 -10.301 -23.928 1.00 82.00 204 ALA A N 1
ATOM 1469 C CA . ALA A 1 204 ? -7.324 -9.024 -23.734 1.00 82.00 204 ALA A CA 1
ATOM 1470 C C . ALA A 1 204 ? -8.125 -8.613 -24.984 1.00 82.00 204 ALA A C 1
ATOM 1472 O O . ALA A 1 204 ? -9.272 -8.184 -24.866 1.00 82.00 204 ALA A O 1
ATOM 1473 N N . ALA A 1 205 ? -7.564 -8.819 -26.179 1.00 86.75 205 ALA A N 1
ATOM 1474 C CA . ALA A 1 205 ? -8.229 -8.510 -27.445 1.00 86.75 205 ALA A CA 1
ATOM 1475 C C . ALA A 1 205 ? -9.344 -9.511 -27.818 1.00 86.75 205 ALA A C 1
ATOM 1477 O O . ALA A 1 205 ? -10.385 -9.115 -28.339 1.00 86.75 205 ALA A O 1
ATOM 1478 N N . ASN A 1 206 ? -9.158 -10.807 -27.538 1.00 88.94 206 ASN A N 1
ATOM 1479 C CA . ASN A 1 206 ? -10.026 -11.888 -28.036 1.00 88.94 206 ASN A CA 1
ATOM 1480 C C . ASN A 1 206 ? -10.821 -12.625 -26.942 1.00 88.94 206 ASN A C 1
ATOM 1482 O O . ASN A 1 206 ? -11.591 -13.544 -27.236 1.00 88.94 206 ASN A O 1
ATOM 1486 N N . GLY A 1 207 ? -10.668 -12.247 -25.673 1.00 88.19 207 GLY A N 1
ATOM 1487 C CA . GLY A 1 207 ? -11.198 -12.989 -24.524 1.00 88.19 207 GLY A CA 1
ATOM 1488 C C . GLY A 1 207 ? -12.721 -13.108 -24.510 1.00 88.19 207 GLY A C 1
ATOM 1489 O O . GLY A 1 207 ? -13.257 -14.151 -24.137 1.00 88.19 207 GLY A O 1
ATOM 1490 N N . VAL A 1 208 ? -13.428 -12.086 -25.001 1.00 88.62 208 VAL A N 1
ATOM 1491 C CA . VAL A 1 208 ? -14.894 -12.123 -25.145 1.00 88.62 208 VAL A CA 1
ATOM 1492 C C . VAL A 1 208 ? -15.326 -13.230 -26.111 1.00 88.62 208 VAL A C 1
ATOM 1494 O O . VAL A 1 208 ? -16.267 -13.965 -25.816 1.00 88.62 208 VAL A O 1
ATOM 1497 N N . TRP A 1 209 ? -14.618 -13.411 -27.228 1.00 90.56 209 TRP A N 1
ATOM 1498 C CA . TRP A 1 209 ? -14.928 -14.465 -28.198 1.00 90.56 209 TRP A CA 1
ATOM 1499 C C . TRP A 1 209 ? -14.663 -15.861 -27.645 1.00 90.56 209 TRP A C 1
ATOM 1501 O O . TRP A 1 209 ? -15.473 -16.763 -27.865 1.00 90.56 209 TRP A O 1
ATOM 1511 N N . LEU A 1 210 ? -13.584 -16.034 -26.877 1.00 88.50 210 LEU A N 1
ATOM 1512 C CA . LEU A 1 210 ? -13.326 -17.287 -26.166 1.00 88.50 210 LEU A CA 1
ATOM 1513 C C . LEU A 1 210 ? -14.453 -17.622 -25.187 1.00 88.50 210 LEU A C 1
ATOM 1515 O O . LEU A 1 210 ? -14.922 -18.759 -25.162 1.00 88.50 210 LEU A O 1
ATOM 1519 N N . LEU A 1 211 ? -14.923 -16.639 -24.417 1.00 91.94 211 LEU A N 1
ATOM 1520 C CA . LEU A 1 211 ? -16.017 -16.842 -23.471 1.00 91.94 211 LEU A CA 1
ATOM 1521 C C . LEU A 1 211 ? -17.314 -17.231 -24.189 1.00 91.94 211 LEU A C 1
ATOM 1523 O O . LEU A 1 211 ? -17.967 -18.194 -23.786 1.00 91.94 211 LEU A O 1
ATOM 1527 N N . ILE A 1 212 ? -17.652 -16.548 -25.287 1.00 91.50 212 ILE A N 1
ATOM 1528 C CA . ILE A 1 212 ? -18.802 -16.900 -26.135 1.00 91.50 212 ILE A CA 1
ATOM 1529 C C . ILE A 1 212 ? -18.670 -18.343 -26.634 1.00 91.50 212 ILE A C 1
ATOM 1531 O O . ILE A 1 212 ? -19.614 -19.120 -26.508 1.00 91.50 212 ILE A O 1
ATOM 1535 N N . LEU A 1 213 ? -17.503 -18.729 -27.150 1.00 94.75 213 LEU A N 1
ATOM 1536 C CA . LEU A 1 213 ? -17.258 -20.071 -27.677 1.00 94.75 213 LEU A CA 1
ATOM 1537 C C . LEU A 1 213 ? -17.420 -21.148 -26.595 1.00 94.75 213 LEU A C 1
ATOM 1539 O O . LEU A 1 213 ? -18.068 -22.165 -26.844 1.00 94.75 213 LEU A O 1
ATOM 1543 N N . VAL A 1 214 ? -16.908 -20.912 -25.384 1.00 95.06 214 VAL A N 1
ATOM 1544 C CA . VAL A 1 214 ? -17.057 -21.830 -24.241 1.00 95.06 214 VAL A CA 1
ATOM 1545 C C . VAL A 1 214 ? -18.521 -21.970 -23.823 1.00 95.06 214 VAL A C 1
ATOM 1547 O O . VAL A 1 214 ? -18.989 -23.089 -23.610 1.00 95.06 214 VAL A O 1
ATOM 1550 N N . VAL A 1 215 ? -19.268 -20.864 -23.752 1.00 94.50 215 VAL A N 1
ATOM 1551 C CA . VAL A 1 215 ? -20.704 -20.887 -23.430 1.00 94.50 215 VAL A CA 1
ATOM 1552 C C . VAL A 1 215 ? -21.490 -21.651 -24.496 1.00 94.50 215 VAL A C 1
ATOM 1554 O O . VAL A 1 215 ? -22.326 -22.489 -24.156 1.00 94.50 215 VAL A O 1
ATOM 1557 N N . PHE A 1 216 ? -21.195 -21.423 -25.779 1.00 95.38 216 PHE A N 1
ATOM 1558 C CA . PHE A 1 216 ? -21.839 -22.139 -26.881 1.00 95.38 216 PHE A CA 1
ATOM 1559 C C . PHE A 1 216 ? -21.540 -23.637 -26.849 1.00 95.38 216 PHE A C 1
ATOM 1561 O O . PHE A 1 216 ? -22.474 -24.431 -26.944 1.00 95.38 216 PHE A O 1
ATOM 1568 N N . LEU A 1 217 ? -20.278 -24.043 -26.672 1.00 95.44 217 LEU A N 1
ATOM 1569 C CA . LEU A 1 217 ? -19.926 -25.462 -26.550 1.00 95.44 217 LEU A CA 1
ATOM 1570 C C . LEU A 1 217 ? -20.594 -26.111 -25.337 1.00 95.44 217 LEU A C 1
ATOM 1572 O O . LEU A 1 217 ? -21.111 -27.220 -25.456 1.00 95.44 217 LEU A O 1
ATOM 1576 N N . GLY A 1 218 ? -20.627 -25.420 -24.195 1.00 94.25 218 GLY A N 1
ATOM 1577 C CA . GLY A 1 218 ? -21.321 -25.893 -22.999 1.00 94.25 218 GLY A CA 1
ATOM 1578 C C . GLY A 1 218 ? -22.815 -26.108 -23.245 1.00 94.25 218 GLY A C 1
ATOM 1579 O O . GLY A 1 218 ? -23.348 -27.164 -22.913 1.00 94.25 218 GLY A O 1
ATOM 1580 N N . GLY A 1 219 ? -23.484 -25.154 -23.898 1.00 93.94 219 GLY A N 1
ATOM 1581 C CA . GLY A 1 219 ? -24.897 -25.282 -24.264 1.00 93.94 219 GLY A CA 1
ATOM 1582 C C . GLY A 1 219 ? -25.167 -26.417 -25.256 1.00 93.94 219 GLY A C 1
ATOM 1583 O O . GLY A 1 219 ? -26.157 -27.131 -25.123 1.00 93.94 219 GLY A O 1
ATOM 1584 N N . LEU A 1 220 ? -24.273 -26.623 -26.226 1.00 94.88 220 LEU A N 1
ATOM 1585 C CA . LEU A 1 220 ? -24.413 -27.665 -27.247 1.00 94.88 220 LEU A CA 1
ATOM 1586 C C . LEU A 1 220 ? -24.209 -29.066 -26.652 1.00 94.88 220 LEU A C 1
ATOM 1588 O O . LEU A 1 220 ? -24.967 -29.978 -26.973 1.00 94.88 220 LEU A O 1
ATOM 1592 N N . LEU A 1 221 ? -23.250 -29.218 -25.731 1.00 93.06 221 LEU A N 1
ATOM 1593 C CA . LEU A 1 221 ? -23.039 -30.457 -24.976 1.00 93.06 221 LEU A CA 1
ATOM 1594 C C . LEU A 1 221 ? -24.243 -30.809 -24.095 1.00 93.06 221 LEU A C 1
ATOM 1596 O O . LEU A 1 221 ? -24.625 -31.972 -24.042 1.00 93.06 221 LEU A O 1
ATOM 1600 N N . LEU A 1 222 ? -24.865 -29.815 -23.454 1.00 90.38 222 LEU A N 1
ATOM 1601 C CA . LEU A 1 222 ? -26.053 -30.020 -22.617 1.00 90.38 222 LEU A CA 1
ATOM 1602 C C . LEU A 1 222 ? -27.319 -30.355 -23.419 1.00 90.38 222 LEU A C 1
ATOM 1604 O O . LEU A 1 222 ? -28.232 -30.963 -22.877 1.00 90.38 222 LEU A O 1
ATOM 1608 N N . ASN A 1 223 ? -27.391 -29.968 -24.694 1.00 86.50 223 ASN A N 1
ATOM 1609 C CA . ASN A 1 223 ? -28.529 -30.280 -25.567 1.00 86.50 223 ASN A CA 1
ATOM 1610 C C . ASN A 1 223 ? -28.395 -31.649 -26.266 1.00 86.50 223 ASN A C 1
ATOM 1612 O O . ASN A 1 223 ? -29.328 -32.110 -26.918 1.00 86.50 223 ASN A O 1
ATOM 1616 N N . LEU A 1 224 ? -27.223 -32.287 -26.177 1.00 72.69 224 LEU A N 1
ATOM 1617 C CA . LEU A 1 224 ? -26.946 -33.604 -26.762 1.00 72.69 224 LEU A CA 1
ATOM 1618 C C . LEU A 1 224 ? -27.117 -34.768 -25.765 1.00 72.69 224 LEU A C 1
ATOM 1620 O O . LEU A 1 224 ? -26.927 -35.920 -26.157 1.00 72.69 224 LEU A O 1
ATOM 1624 N N . THR A 1 225 ? -27.472 -34.482 -24.509 1.00 63.69 225 THR A N 1
ATOM 1625 C CA . THR A 1 225 ? -27.787 -35.464 -23.451 1.00 63.69 225 THR A CA 1
ATOM 1626 C C . THR A 1 225 ? -29.266 -35.454 -23.114 1.00 63.69 225 THR A C 1
ATOM 1628 O O . THR A 1 225 ? -29.846 -36.555 -23.001 1.00 63.69 225 THR A O 1
#

InterPro domains:
  IPR036929 Thiol:disulfide interchange protein DsbD, N-terminal domain superfamily [G3DSA:2.60.40.1250] (26-135)

Sequence (225 aa):
MRSFARPIRACLTLAAALCVAGLTFAAPTPDDPFRPDVTYAEGAVTATFVLLQPGQHIYDAMLTCSLGAPASKPPLSGRDEMGGDYYSGLAAFTWAAAPGQTFTLGYQGCDAAMCHMPQELTLSITADGKVVEGALPAPAPTPAAPAAEVPAAEPAPAPVAAVPGTERSRAGFIPPEDFVAFLRGDQAAAAEPTFLDDPQAWVAANGVWLLILVVFLGGLLLNLT

pLDDT: mean 79.01, std 20.08, range [40.69, 98.5]

Foldseek 3Di:
DDDDDDDDDDDDPPPPPPPPPPPPAPCADPVGNQQWRWAFDDQKIKTKTAAPAAQKKWFPVFWDKPLGAFPDWDDFPDADPVRTTIDHGIIMTMGGHDAQDKMKTWIWIDGPPGTDDIDIWIWHQHNVRDIDGDDPDDPDPDPDPPPDPDDDDDDDDDDDDDDPDDDPPDPPDDPPVVVVCVVVVVPDPPDQDDCVNPVVVNCVVCVVVVVVVVVVVVVVVVVVD

Organism: NCBI:txid2840947

Solvent-accessible surface area (backbone atoms only — not comparable to full-atom values): 14213 Å² total; per-residue (Å²): 135,91,79,86,86,79,83,89,81,82,82,86,79,79,77,78,78,78,76,76,70,78,80,77,68,62,73,58,44,97,92,38,73,70,50,55,34,66,48,53,56,96,53,27,37,38,42,33,33,74,30,80,55,80,57,27,33,34,37,56,91,46,53,44,39,74,75,48,78,59,78,40,72,56,80,74,67,49,62,51,99,88,65,50,50,27,37,48,42,76,40,53,36,29,32,72,47,59,66,62,40,72,43,40,42,33,36,29,41,28,45,73,88,51,70,54,75,75,46,76,47,48,36,28,25,36,80,87,44,48,65,41,78,45,78,74,77,72,77,73,77,73,74,74,73,75,80,77,75,80,72,78,88,73,84,84,79,78,89,76,79,83,74,89,72,78,83,76,79,56,89,88,61,74,53,73,67,58,50,52,35,52,76,70,66,62,66,68,79,71,75,77,70,46,61,87,81,37,53,65,64,30,41,71,75,44,42,69,59,54,52,52,52,52,53,50,51,53,53,53,58,64,71,74,111